Protein AF-A0AA88DS31-F1 (afdb_monomer)

Nearest PDB structures (foldseek):
  6xom-assembly1_A  TM=9.734E-01  e=5.836E-15  Tequatrovirus T4
  5ufi-assembly3_C  TM=9.712E-01  e=6.133E-15  Homo sapiens
  6xop-assembly1_A  TM=9.718E-01  e=7.481E-15  Tequatrovirus T4
  6xon-assembly1_A  TM=9.744E-01  e=1.229E-14  Tequatrovirus T4
  6b5q-assembly1_A  TM=9.563E-01  e=9.589E-15  Homo sapiens

Radius of gyration: 23.3 Å; Cα contacts (8 Å, |Δi|>4): 211; chains: 1; bounding box: 65×54×69 Å

Structure (mmCIF, N/CA/C/O backbone):
data_AF-A0AA88DS31-F1
#
_entry.id   AF-A0AA88DS31-F1
#
loop_
_atom_site.group_PDB
_atom_site.id
_atom_site.type_symbol
_atom_site.label_atom_id
_atom_site.label_alt_id
_atom_site.label_comp_id
_atom_site.label_asym_id
_atom_site.label_entity_id
_atom_site.label_seq_id
_atom_site.pdbx_PDB_ins_code
_atom_site.Cartn_x
_atom_site.Cartn_y
_atom_site.Cartn_z
_atom_site.occupancy
_atom_site.B_iso_or_equiv
_atom_site.auth_seq_id
_atom_site.auth_comp_id
_atom_site.auth_asym_id
_atom_site.auth_atom_id
_atom_site.pdbx_PDB_model_num
ATOM 1 N N . MET A 1 1 ? 6.665 1.828 -44.992 1.00 36.94 1 MET A N 1
ATOM 2 C CA . MET A 1 1 ? 6.333 0.560 -44.312 1.00 36.94 1 MET A CA 1
ATOM 3 C C . MET A 1 1 ? 6.108 0.884 -42.847 1.00 36.94 1 MET A C 1
ATOM 5 O O . MET A 1 1 ? 7.059 1.145 -42.130 1.00 36.94 1 MET A O 1
ATOM 9 N N . THR A 1 2 ? 4.845 1.032 -42.463 1.00 35.72 2 THR A N 1
ATOM 10 C CA . THR A 1 2 ? 4.395 1.477 -41.139 1.00 35.72 2 THR A CA 1
ATOM 11 C C . THR A 1 2 ? 4.136 0.254 -40.262 1.00 35.72 2 THR A C 1
ATOM 13 O O . THR A 1 2 ? 3.166 -0.465 -40.494 1.00 35.72 2 THR A O 1
ATOM 16 N N . GLY A 1 3 ? 5.014 -0.009 -39.294 1.00 33.31 3 GLY A N 1
ATOM 17 C CA . GLY A 1 3 ? 4.798 -1.024 -38.263 1.00 33.31 3 GLY A CA 1
ATOM 18 C C . GLY A 1 3 ? 3.998 -0.426 -37.112 1.00 33.31 3 GLY A C 1
ATOM 19 O O . GLY A 1 3 ? 4.517 0.404 -36.371 1.00 33.31 3 GLY A O 1
ATOM 20 N N . GLY A 1 4 ? 2.726 -0.808 -37.003 1.00 31.59 4 GLY A N 1
ATOM 21 C CA . GLY A 1 4 ? 1.856 -0.430 -35.896 1.00 31.59 4 GLY A CA 1
ATOM 22 C C . GLY A 1 4 ? 2.223 -1.200 -34.632 1.00 31.59 4 GLY A C 1
ATOM 23 O O . GLY A 1 4 ? 2.007 -2.406 -34.563 1.00 31.59 4 GLY A O 1
ATOM 24 N N . GLY A 1 5 ? 2.755 -0.499 -33.633 1.00 31.08 5 GLY A N 1
ATOM 25 C CA . GLY A 1 5 ? 2.727 -0.965 -32.251 1.00 31.08 5 GLY A CA 1
ATOM 26 C C . GLY A 1 5 ? 1.323 -0.739 -31.703 1.00 31.08 5 GLY A C 1
ATOM 27 O O . GLY A 1 5 ? 0.880 0.404 -31.590 1.00 31.08 5 GLY A O 1
ATOM 28 N N . SER A 1 6 ? 0.591 -1.815 -31.427 1.00 28.92 6 SER A N 1
ATOM 29 C CA . SER A 1 6 ? -0.682 -1.714 -30.717 1.00 28.92 6 SER A CA 1
ATOM 30 C C . SER A 1 6 ? -0.423 -1.189 -29.300 1.00 28.92 6 SER A C 1
ATOM 32 O O . SER A 1 6 ? 0.437 -1.741 -28.614 1.00 28.92 6 SER A O 1
ATOM 34 N N . PRO A 1 7 ? -1.136 -0.149 -28.837 1.00 33.34 7 PRO A N 1
ATOM 35 C CA . PRO A 1 7 ? -1.040 0.284 -27.453 1.00 33.34 7 PRO A CA 1
ATOM 36 C C . PRO A 1 7 ? -1.556 -0.837 -26.546 1.00 33.34 7 PRO A C 1
ATOM 38 O O . PRO A 1 7 ? -2.648 -1.367 -26.761 1.00 33.34 7 PRO A O 1
ATOM 41 N N . VAL A 1 8 ? -0.762 -1.202 -25.540 1.00 37.91 8 VAL A N 1
ATOM 42 C CA . VAL A 1 8 ? -1.209 -2.073 -24.449 1.00 37.91 8 VAL A CA 1
ATOM 43 C C . VAL A 1 8 ? -2.387 -1.359 -23.773 1.00 37.91 8 VAL A C 1
ATOM 45 O O . VAL A 1 8 ? -2.233 -0.201 -23.374 1.00 37.91 8 VAL A O 1
ATOM 48 N N . PRO A 1 9 ? -3.586 -1.965 -23.694 1.00 28.33 9 PRO A N 1
ATOM 49 C CA . PRO A 1 9 ? -4.723 -1.298 -23.081 1.00 28.33 9 PRO A CA 1
ATOM 50 C C . PRO A 1 9 ? -4.421 -1.061 -21.595 1.00 28.33 9 PRO A C 1
ATOM 52 O O . PRO A 1 9 ? -3.906 -1.969 -20.935 1.00 28.33 9 PRO A O 1
ATOM 55 N N . PRO A 1 10 ? -4.736 0.125 -21.042 1.00 35.62 10 PRO A N 1
ATOM 56 C CA . PRO A 1 10 ? -4.628 0.343 -19.611 1.00 35.62 10 PRO A CA 1
ATOM 57 C C . PRO A 1 10 ? -5.485 -0.708 -18.912 1.00 35.62 10 PRO A C 1
ATOM 59 O O . PRO A 1 10 ? -6.649 -0.915 -19.268 1.00 35.62 10 PRO A O 1
ATOM 62 N N . ILE A 1 11 ? -4.897 -1.386 -17.930 1.00 44.22 11 ILE A N 1
ATOM 63 C CA . ILE A 1 11 ? -5.631 -2.279 -17.047 1.00 44.22 11 ILE A CA 1
ATOM 64 C C . ILE A 1 11 ? -6.770 -1.450 -16.438 1.00 44.22 11 ILE A C 1
ATOM 66 O O . ILE A 1 11 ? -6.540 -0.507 -15.679 1.00 44.22 11 ILE A O 1
ATOM 70 N N . SER A 1 12 ? -8.009 -1.749 -16.827 1.00 36.34 12 SER A N 1
ATOM 71 C CA . SER A 1 12 ? -9.169 -0.986 -16.381 1.00 36.34 12 SER A CA 1
ATOM 72 C C . SER A 1 12 ? -9.326 -1.115 -14.868 1.00 36.34 12 SER A C 1
ATOM 74 O O . SER A 1 12 ? -8.992 -2.150 -14.290 1.00 36.34 12 SER A O 1
ATOM 76 N N . TYR A 1 13 ? -9.878 -0.083 -14.223 1.00 37.25 13 TYR A N 1
ATOM 77 C CA . TYR A 1 13 ? -10.178 -0.037 -12.782 1.00 37.25 13 TYR A CA 1
ATOM 78 C C . TYR A 1 13 ? -10.719 -1.364 -12.205 1.00 37.25 13 TYR A C 1
ATOM 80 O O . TYR A 1 13 ? -10.393 -1.724 -11.077 1.00 37.25 13 TYR A O 1
ATOM 88 N N . THR A 1 14 ? -11.476 -2.134 -12.989 1.00 31.64 14 THR A N 1
ATOM 89 C CA . THR A 1 14 ? -11.970 -3.481 -12.658 1.00 31.64 14 THR A CA 1
ATOM 90 C C . THR A 1 14 ? -10.902 -4.484 -12.207 1.00 31.64 14 THR A C 1
ATOM 92 O O . THR A 1 14 ? -11.190 -5.282 -11.321 1.00 31.64 14 THR A O 1
ATOM 95 N N . PHE A 1 15 ? -9.677 -4.456 -12.738 1.00 31.00 15 PHE A N 1
ATOM 96 C CA . PHE A 1 15 ? -8.622 -5.381 -12.299 1.00 31.00 15 PHE A CA 1
ATOM 97 C C . PHE A 1 15 ? -8.059 -4.993 -10.926 1.00 31.00 15 PHE A C 1
ATOM 99 O O . PHE A 1 15 ? -7.890 -5.860 -10.073 1.00 31.00 15 PHE A O 1
ATOM 106 N N . ARG A 1 16 ? -7.869 -3.687 -10.671 1.00 44.16 16 ARG A N 1
ATOM 107 C CA . ARG A 1 16 ? -7.475 -3.167 -9.347 1.00 44.16 16 ARG A CA 1
ATOM 108 C C . ARG A 1 16 ? -8.535 -3.503 -8.290 1.00 44.16 16 ARG A C 1
ATOM 110 O O . ARG A 1 16 ? -8.196 -3.967 -7.207 1.00 44.16 16 ARG A O 1
ATOM 117 N N . PHE A 1 17 ? -9.821 -3.385 -8.635 1.00 38.84 17 PHE A N 1
ATOM 118 C CA . PHE A 1 17 ? -10.930 -3.821 -7.774 1.00 38.84 17 PHE A CA 1
ATOM 119 C C . PHE A 1 17 ? -10.972 -5.340 -7.543 1.00 38.84 17 PHE A C 1
ATOM 121 O O . PHE A 1 17 ? -11.386 -5.775 -6.472 1.00 38.84 17 PHE A O 1
ATOM 128 N N . SER A 1 18 ? -10.557 -6.163 -8.511 1.00 44.69 18 SER A N 1
ATOM 129 C CA . SER A 1 18 ? -10.592 -7.626 -8.381 1.00 44.69 18 SER A CA 1
ATOM 130 C C . SER A 1 18 ? -9.526 -8.157 -7.421 1.00 44.69 18 SER A C 1
ATOM 132 O O . SER A 1 18 ? -9.802 -9.086 -6.664 1.00 44.69 18 SER A O 1
ATOM 134 N N . VAL A 1 19 ? -8.324 -7.570 -7.423 1.00 44.84 19 VAL A N 1
ATOM 135 C CA . VAL A 1 19 ? -7.224 -7.999 -6.543 1.00 44.84 19 VAL A CA 1
ATOM 136 C C . VAL A 1 19 ? -7.472 -7.554 -5.103 1.00 44.84 19 VAL A C 1
ATOM 138 O O . VAL A 1 19 ? -7.291 -8.346 -4.182 1.00 44.84 19 VAL A O 1
ATOM 141 N N . ILE A 1 20 ? -7.964 -6.330 -4.882 1.00 51.91 20 ILE A N 1
ATOM 142 C CA . ILE A 1 20 ? -8.292 -5.874 -3.525 1.00 51.91 20 ILE A CA 1
ATOM 143 C C . ILE A 1 20 ? -9.479 -6.687 -2.975 1.00 51.91 20 ILE A C 1
ATOM 145 O O . ILE A 1 20 ? -9.417 -7.145 -1.830 1.00 51.91 20 ILE A O 1
ATOM 149 N N . ASN A 1 21 ? -10.505 -6.988 -3.790 1.00 56.12 21 ASN A N 1
ATOM 150 C CA . ASN A 1 21 ? -11.586 -7.917 -3.417 1.00 56.12 21 ASN A CA 1
ATOM 151 C C . ASN A 1 21 ? -11.046 -9.296 -3.057 1.00 56.12 21 ASN A C 1
ATOM 153 O O . ASN A 1 21 ? -11.465 -9.868 -2.057 1.00 56.12 21 ASN A O 1
ATOM 157 N N . PHE A 1 22 ? -10.099 -9.820 -3.834 1.00 55.38 22 PHE A N 1
ATOM 158 C CA . PHE A 1 22 ? -9.462 -11.093 -3.528 1.00 55.38 22 PHE A CA 1
ATOM 159 C C . PHE A 1 22 ? -8.723 -11.054 -2.187 1.00 55.38 22 PHE A C 1
ATOM 161 O O . PHE A 1 22 ? -8.896 -11.977 -1.402 1.00 55.38 22 PHE A O 1
ATOM 168 N N . ILE A 1 23 ? -7.982 -9.987 -1.869 1.00 58.69 23 ILE A N 1
ATOM 169 C CA . ILE A 1 23 ? -7.289 -9.850 -0.577 1.00 58.69 23 ILE A CA 1
ATOM 170 C C . ILE A 1 23 ? -8.298 -9.862 0.571 1.00 58.69 23 ILE A C 1
ATOM 172 O O . ILE A 1 23 ? -8.218 -10.725 1.442 1.00 58.69 23 ILE A O 1
ATOM 176 N N . PHE A 1 24 ? -9.285 -8.964 0.561 1.00 60.06 24 PHE A N 1
ATOM 177 C CA . PHE A 1 24 ? -10.247 -8.882 1.663 1.00 60.06 24 PHE A CA 1
ATOM 178 C C . PHE A 1 24 ? -11.085 -10.162 1.790 1.00 60.06 24 PHE A C 1
ATOM 180 O O . PHE A 1 24 ? -11.283 -10.649 2.899 1.00 60.06 24 PHE A O 1
ATOM 187 N N . ASN A 1 25 ? -11.496 -10.772 0.672 1.00 62.03 25 ASN A N 1
ATOM 188 C CA . ASN A 1 25 ? -12.229 -12.041 0.685 1.00 62.03 25 ASN A CA 1
ATOM 189 C C . ASN A 1 25 ? -11.355 -13.226 1.119 1.00 62.03 25 ASN A C 1
ATOM 191 O O . ASN A 1 25 ? -11.851 -14.118 1.799 1.00 62.03 25 ASN A O 1
ATOM 195 N N . THR A 1 26 ? -10.061 -13.233 0.789 1.00 58.50 26 THR A N 1
ATOM 196 C CA . THR A 1 26 ? -9.112 -14.260 1.253 1.00 58.50 26 THR A CA 1
ATOM 197 C C . THR A 1 26 ? -8.876 -14.133 2.755 1.00 58.50 26 THR A C 1
ATOM 199 O O . THR A 1 26 ? -8.900 -15.140 3.460 1.00 58.50 26 THR A O 1
ATOM 202 N N . PHE A 1 27 ? -8.738 -12.911 3.277 1.00 57.31 27 PHE A N 1
ATOM 203 C CA . PHE A 1 27 ? -8.629 -12.676 4.718 1.00 57.31 27 PHE A CA 1
ATOM 204 C C . PHE A 1 27 ? -9.931 -12.987 5.470 1.00 57.31 27 PHE A C 1
ATOM 206 O O . PHE A 1 27 ? -9.878 -13.596 6.538 1.00 57.31 27 PHE A O 1
ATOM 213 N N . LEU A 1 28 ? -11.098 -12.658 4.904 1.00 56.06 28 LEU A N 1
ATOM 214 C CA . LEU A 1 28 ? -12.400 -13.081 5.435 1.00 56.06 28 LEU A CA 1
ATOM 215 C C . LEU A 1 28 ? -12.525 -14.611 5.471 1.00 56.06 28 LEU A C 1
ATOM 217 O O . LEU A 1 28 ? -12.932 -15.175 6.486 1.00 56.06 28 LEU A O 1
ATOM 221 N N . ALA A 1 29 ? -12.134 -15.293 4.391 1.00 52.47 29 ALA A N 1
ATOM 222 C CA . ALA A 1 29 ? -12.178 -16.750 4.304 1.00 52.47 29 ALA A CA 1
ATOM 223 C C . ALA A 1 29 ? -11.210 -17.421 5.295 1.00 52.47 29 ALA A C 1
ATOM 225 O O . ALA A 1 29 ? -11.572 -18.412 5.931 1.00 52.47 29 ALA A O 1
ATOM 226 N N . ALA A 1 30 ? -10.011 -16.859 5.483 1.00 46.19 30 ALA A N 1
ATOM 227 C CA . ALA A 1 30 ? -9.022 -17.344 6.447 1.00 46.19 30 ALA A CA 1
ATOM 228 C C . ALA A 1 30 ? -9.416 -17.058 7.912 1.00 46.19 30 ALA A C 1
ATOM 230 O O . ALA A 1 30 ? -9.114 -17.854 8.800 1.00 46.19 30 ALA A O 1
ATOM 231 N N . GLY A 1 31 ? -10.134 -15.959 8.172 1.00 43.22 31 GLY A N 1
ATOM 232 C CA . GLY A 1 31 ? -10.659 -15.595 9.494 1.00 43.22 31 GLY A CA 1
ATOM 233 C C . GLY A 1 31 ? -11.898 -16.388 9.935 1.00 43.22 31 GLY A C 1
ATOM 234 O O . GLY A 1 31 ? -12.308 -16.281 11.090 1.00 43.22 31 GLY A O 1
ATOM 235 N N . GLY A 1 32 ? -12.487 -17.194 9.043 1.00 37.34 32 GLY A N 1
ATOM 236 C CA . GLY A 1 32 ? -13.735 -17.931 9.275 1.00 37.34 32 GLY A CA 1
ATOM 237 C C . GLY A 1 32 ? -13.596 -19.346 9.850 1.00 37.34 32 GLY A C 1
ATOM 238 O O . GLY A 1 32 ? -14.603 -19.955 10.214 1.00 37.34 32 GLY A O 1
ATOM 239 N N . THR A 1 33 ? -12.394 -19.915 9.984 1.00 36.28 33 THR A N 1
ATOM 240 C CA . THR A 1 33 ? -12.246 -21.309 10.452 1.00 36.28 33 THR A CA 1
ATOM 241 C C . THR A 1 33 ? -12.040 -21.420 11.962 1.00 36.28 33 THR A C 1
ATOM 243 O O . THR A 1 33 ? -11.055 -21.978 12.443 1.00 36.28 33 THR A O 1
ATOM 246 N N . GLY A 1 34 ? -13.025 -20.955 12.731 1.00 30.58 34 GLY A N 1
ATOM 247 C CA . GLY A 1 34 ? -13.249 -21.386 14.113 1.00 30.58 34 GLY A CA 1
ATOM 248 C C . GLY A 1 34 ? -13.954 -22.746 14.145 1.00 30.58 34 GLY A C 1
ATOM 249 O O . GLY A 1 34 ? -15.125 -22.839 14.504 1.00 30.58 34 GLY A O 1
ATOM 250 N N . PHE A 1 35 ? -13.266 -23.810 13.721 1.00 26.23 35 PHE A N 1
ATOM 251 C CA . PHE A 1 35 ? -13.814 -25.169 13.683 1.00 26.23 35 PHE A CA 1
ATOM 252 C C . PHE A 1 35 ? -13.956 -25.742 15.107 1.00 26.23 35 PHE A C 1
ATOM 254 O O . PHE A 1 35 ? -13.053 -26.396 15.635 1.00 26.23 35 PHE A O 1
ATOM 261 N N . LEU A 1 36 ? -15.124 -25.547 15.730 1.00 27.39 36 LEU A N 1
ATOM 262 C CA . LEU A 1 36 ? -15.614 -26.434 16.787 1.00 27.39 36 LEU A CA 1
ATOM 263 C C . LEU A 1 36 ? -15.837 -27.826 16.179 1.00 27.39 36 LEU A C 1
ATOM 265 O O . LEU A 1 36 ? -16.875 -28.135 15.598 1.00 27.39 36 LEU A O 1
ATOM 269 N N . ARG A 1 37 ? -14.830 -28.687 16.330 1.00 24.16 37 ARG A N 1
ATOM 270 C CA . ARG A 1 37 ? -14.880 -30.107 15.983 1.00 24.16 37 ARG A CA 1
ATOM 271 C C . ARG A 1 37 ? -15.902 -30.825 16.876 1.00 24.16 37 ARG A C 1
ATOM 273 O O . ARG A 1 37 ? -15.564 -31.259 17.975 1.00 24.16 37 ARG A O 1
ATOM 280 N N . ARG A 1 38 ? -17.129 -31.035 16.390 1.00 25.31 38 ARG A N 1
ATOM 281 C CA . ARG A 1 38 ? -17.962 -32.180 16.804 1.00 25.31 38 ARG A CA 1
ATOM 282 C C . ARG A 1 38 ? -17.988 -33.221 15.687 1.00 25.31 38 ARG A C 1
ATOM 284 O O . ARG A 1 38 ? -18.122 -32.901 14.513 1.00 25.31 38 ARG A O 1
ATOM 291 N N . LYS A 1 39 ? -17.753 -34.472 16.084 1.00 23.83 39 LYS A N 1
ATOM 292 C CA . LYS A 1 39 ? -17.610 -35.657 15.232 1.00 23.83 39 LYS A CA 1
ATOM 293 C C . LYS A 1 39 ? -18.954 -36.129 14.648 1.00 23.83 39 LYS A C 1
ATOM 295 O O . LYS A 1 39 ? -19.911 -36.272 15.399 1.00 23.83 39 LYS A O 1
ATOM 300 N N . SER A 1 40 ? -18.865 -36.570 13.383 1.00 24.48 40 SER A N 1
ATOM 301 C CA . SER A 1 40 ? -19.506 -37.744 12.731 1.00 24.48 40 SER A CA 1
ATOM 302 C C . SER A 1 40 ? -20.992 -37.695 12.324 1.00 24.48 40 SER A C 1
ATOM 304 O O . SER A 1 40 ? -21.764 -37.041 13.015 1.00 24.48 40 SER A O 1
ATOM 306 N N . PRO A 1 41 ? -21.442 -38.541 11.361 1.00 34.25 41 PRO A N 1
ATOM 307 C CA . PRO A 1 41 ? -20.769 -39.049 10.149 1.00 34.25 41 PRO A CA 1
ATOM 308 C C . PRO A 1 41 ? -21.644 -38.999 8.863 1.00 34.25 41 PRO A C 1
ATOM 310 O O . PRO A 1 41 ? -22.851 -38.806 8.915 1.00 34.25 41 PRO A O 1
ATOM 313 N N . SER A 1 42 ? -20.989 -39.284 7.728 1.00 23.98 42 SER A N 1
ATOM 314 C CA . SER A 1 42 ? -21.522 -39.830 6.459 1.00 23.98 42 SER A CA 1
ATOM 315 C C . SER A 1 42 ? -22.539 -39.017 5.642 1.00 23.98 42 SER A C 1
ATOM 317 O O . SER A 1 42 ? -23.719 -39.008 5.962 1.00 23.98 42 SER A O 1
ATOM 319 N N . ALA A 1 43 ? -22.105 -38.506 4.483 1.00 25.88 43 ALA A N 1
ATOM 320 C CA . ALA A 1 43 ? -22.606 -38.941 3.170 1.00 25.88 43 ALA A CA 1
ATOM 321 C C . ALA A 1 43 ? -21.83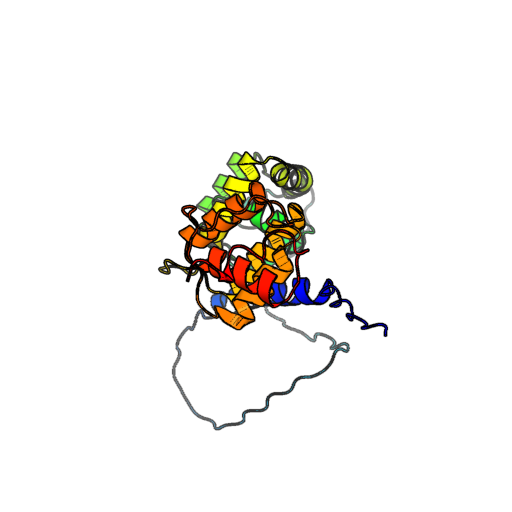9 -38.251 2.020 1.00 25.88 43 ALA A C 1
ATOM 323 O O . ALA A 1 43 ? -21.573 -37.057 2.028 1.00 25.88 43 ALA A O 1
ATOM 324 N N . THR A 1 44 ? -21.451 -39.100 1.079 1.00 24.23 44 THR A N 1
ATOM 325 C CA . THR A 1 44 ? -20.964 -38.945 -0.301 1.00 24.23 44 THR A CA 1
ATOM 326 C C . THR A 1 44 ? -21.181 -37.630 -1.072 1.00 24.23 44 THR A C 1
ATOM 328 O O . THR A 1 44 ? -22.310 -37.195 -1.246 1.00 24.23 44 THR A O 1
ATOM 331 N N . LYS A 1 45 ? -20.060 -37.146 -1.641 1.00 31.16 45 LYS A N 1
ATOM 332 C CA . LYS A 1 45 ? -19.807 -36.672 -3.024 1.00 31.16 45 LYS A CA 1
ATOM 333 C C . LYS A 1 45 ? -20.898 -35.862 -3.745 1.00 31.16 45 LYS A C 1
ATOM 335 O O . LYS A 1 45 ? -21.889 -36.442 -4.153 1.00 31.16 45 LYS A O 1
ATOM 340 N N . GLU A 1 46 ? -20.563 -34.619 -4.096 1.00 24.70 46 GLU A N 1
ATOM 341 C CA . GLU A 1 46 ? -20.579 -34.125 -5.486 1.00 24.70 46 GLU A CA 1
ATOM 342 C C . GLU A 1 46 ? -19.865 -32.764 -5.573 1.00 24.70 46 GLU A C 1
ATOM 344 O O . GLU A 1 46 ? -20.261 -31.783 -4.947 1.00 24.70 46 GLU A O 1
ATOM 349 N N . GLU A 1 47 ? -18.763 -32.727 -6.324 1.00 31.25 47 GLU A N 1
ATOM 350 C CA . GLU A 1 47 ? -18.184 -31.491 -6.842 1.00 31.25 47 GLU A CA 1
ATOM 351 C C . GLU A 1 47 ? -19.130 -30.947 -7.914 1.00 31.25 47 GLU A C 1
ATOM 353 O O . GLU A 1 47 ? -19.436 -31.626 -8.892 1.00 31.25 47 GLU A O 1
ATOM 358 N N . THR A 1 48 ? -19.588 -29.709 -7.762 1.00 23.27 48 THR A N 1
ATOM 359 C CA . THR A 1 48 ? -20.139 -28.937 -8.876 1.00 23.27 48 THR A CA 1
ATOM 360 C C . THR A 1 48 ? -19.694 -27.496 -8.709 1.00 23.27 48 THR A C 1
ATOM 362 O O . THR A 1 48 ? -20.216 -26.729 -7.903 1.00 23.27 48 THR A O 1
ATOM 365 N N . VAL A 1 49 ? -18.667 -27.157 -9.482 1.00 28.69 49 VAL A N 1
ATOM 366 C CA . VAL A 1 49 ? -18.230 -25.790 -9.734 1.00 28.69 49 VAL A CA 1
ATOM 367 C C . VAL A 1 49 ? -19.314 -25.140 -10.592 1.00 28.69 49 VAL A C 1
ATOM 369 O O . VAL A 1 49 ? -19.460 -25.476 -11.763 1.00 28.69 49 VAL A O 1
ATOM 372 N N . MET A 1 50 ? -20.097 -24.234 -10.010 1.00 23.11 50 MET A N 1
ATOM 373 C CA . MET A 1 50 ? -21.036 -23.387 -10.747 1.00 23.11 50 MET A CA 1
ATOM 374 C C . MET A 1 50 ? -20.651 -21.929 -10.531 1.00 23.11 50 MET A C 1
ATOM 376 O O . MET A 1 50 ? -21.031 -21.296 -9.549 1.00 23.11 50 MET A O 1
ATOM 380 N N . PHE A 1 51 ? -19.893 -21.400 -11.493 1.00 27.25 51 PHE A N 1
ATOM 381 C CA . PHE A 1 51 ? -19.948 -19.981 -11.823 1.00 27.25 51 PHE A CA 1
ATOM 382 C C . PHE A 1 51 ? -21.400 -19.665 -12.190 1.00 27.25 51 PHE A C 1
ATOM 384 O O . PHE A 1 51 ? -21.903 -20.179 -13.188 1.00 27.25 51 PHE A O 1
ATOM 391 N N . CYS A 1 52 ? -22.081 -18.845 -11.388 1.00 23.91 52 CYS A N 1
ATOM 392 C CA . CYS A 1 52 ? -23.398 -18.336 -11.745 1.00 23.91 52 CYS A CA 1
ATOM 393 C C . CYS A 1 52 ? -23.415 -16.810 -11.677 1.00 23.91 52 CYS A C 1
ATOM 395 O O . CYS A 1 52 ? -23.006 -16.190 -10.697 1.00 23.91 52 CYS A O 1
ATOM 397 N N . SER A 1 53 ? -23.845 -16.261 -12.803 1.00 25.03 53 SER A N 1
ATOM 398 C CA . SER A 1 53 ? -23.892 -14.872 -13.214 1.00 25.03 53 SER A CA 1
ATOM 399 C C . SER A 1 53 ? -24.633 -13.932 -12.264 1.00 25.03 53 SER A C 1
ATOM 401 O O . SER A 1 53 ? -25.578 -14.298 -11.572 1.00 25.03 53 SER A O 1
ATOM 403 N N . LEU A 1 54 ? -24.234 -12.663 -12.352 1.00 34.62 54 LEU A N 1
ATOM 404 C CA . LEU A 1 54 ? -24.973 -11.473 -11.940 1.00 34.62 54 LEU A CA 1
ATOM 405 C C . LEU A 1 54 ? -26.470 -11.572 -12.284 1.00 34.62 54 LEU A C 1
ATOM 407 O O . LEU A 1 54 ? -26.839 -11.470 -13.451 1.00 34.62 54 LEU A O 1
ATOM 411 N N . SER A 1 55 ? -27.330 -11.723 -11.278 1.00 28.03 55 SER A N 1
ATOM 412 C CA . SER A 1 55 ? -28.632 -11.041 -11.158 1.00 28.03 55 SER A CA 1
ATOM 413 C C . SER A 1 55 ? -29.356 -11.472 -9.875 1.00 28.03 55 SER A C 1
ATOM 415 O O . SER A 1 55 ? -29.631 -12.643 -9.662 1.00 28.03 55 SER A O 1
ATOM 417 N N . VAL A 1 56 ? -29.639 -10.480 -9.023 1.00 35.84 56 VAL A N 1
ATOM 418 C CA . VAL A 1 56 ? -30.751 -10.393 -8.055 1.00 35.84 56 VAL A CA 1
ATOM 419 C C . VAL A 1 56 ? -31.191 -11.714 -7.399 1.00 35.84 56 VAL A C 1
ATOM 421 O O . VAL A 1 56 ? -32.075 -12.401 -7.905 1.00 35.84 56 VAL A O 1
ATOM 424 N N . ILE A 1 57 ? -30.672 -12.006 -6.201 1.00 28.02 57 ILE A N 1
ATOM 425 C CA . ILE A 1 57 ? -31.268 -13.007 -5.301 1.00 28.02 57 ILE A CA 1
ATOM 426 C C . ILE A 1 57 ? -31.926 -12.272 -4.118 1.00 28.02 57 ILE A C 1
ATOM 428 O O . ILE A 1 57 ? -31.247 -11.505 -3.431 1.00 28.02 57 ILE A O 1
ATOM 432 N N . PRO A 1 58 ? -33.233 -12.472 -3.863 1.00 29.6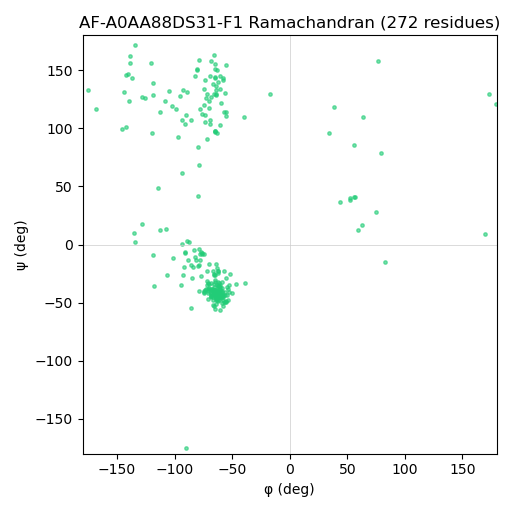7 58 PRO A N 1
ATOM 433 C CA . PRO A 1 58 ? -33.905 -11.948 -2.679 1.00 29.67 58 PRO A CA 1
ATOM 434 C C . PRO A 1 58 ? -33.445 -12.739 -1.452 1.00 29.67 58 PRO A C 1
ATOM 436 O O . PRO A 1 58 ? -33.479 -13.963 -1.469 1.00 29.67 58 PRO A O 1
ATOM 439 N N . VAL A 1 59 ? -33.022 -12.053 -0.389 1.00 30.25 59 VAL A N 1
ATOM 440 C CA . VAL A 1 59 ? -32.596 -12.674 0.877 1.00 30.25 59 VAL A CA 1
ATOM 441 C C . VAL A 1 59 ? -33.832 -13.101 1.680 1.00 30.25 59 VAL A C 1
ATOM 443 O O . VAL A 1 59 ? -34.573 -12.218 2.120 1.00 30.25 59 VAL A O 1
ATOM 446 N N . PRO A 1 60 ? -34.065 -14.400 1.964 1.00 34.12 60 PRO A N 1
ATOM 447 C CA . PRO A 1 60 ? -34.998 -14.805 2.995 1.00 34.12 60 PRO A CA 1
ATOM 448 C C . PRO A 1 60 ? -34.225 -15.215 4.256 1.00 34.12 60 PRO A C 1
ATOM 450 O O . PRO A 1 60 ? -33.460 -16.171 4.266 1.00 34.12 60 PRO A O 1
ATOM 453 N N . ILE A 1 61 ? -34.503 -14.482 5.333 1.00 30.36 61 ILE A N 1
ATOM 454 C CA . ILE A 1 61 ? -34.714 -15.016 6.684 1.00 30.36 61 ILE A CA 1
ATOM 455 C C . ILE A 1 61 ? -33.558 -15.868 7.248 1.00 30.36 61 ILE A C 1
ATOM 457 O O . ILE A 1 61 ? -33.613 -17.092 7.282 1.00 30.36 61 ILE A O 1
ATOM 461 N N . PHE A 1 62 ? -32.580 -15.190 7.853 1.00 26.38 62 PHE A N 1
ATOM 462 C CA . PHE A 1 62 ? -31.920 -15.699 9.059 1.00 26.38 62 PHE A CA 1
ATOM 463 C C . PHE A 1 62 ? -32.581 -15.034 10.273 1.00 26.38 62 PHE A C 1
ATOM 465 O O . PHE A 1 62 ? -32.233 -13.928 10.684 1.00 26.38 62 PHE A O 1
ATOM 472 N N . GLN A 1 63 ? -33.591 -15.702 10.829 1.00 27.11 63 GLN A N 1
ATOM 473 C CA . GLN A 1 63 ? -34.033 -15.456 12.198 1.00 27.11 63 GLN A CA 1
ATOM 474 C C . GLN A 1 63 ? -32.999 -16.075 13.134 1.00 27.11 63 GLN A C 1
ATOM 476 O O . GLN A 1 63 ? -32.775 -17.283 13.088 1.00 27.11 63 GLN A O 1
ATOM 481 N N . GLY A 1 64 ? -32.376 -15.257 13.984 1.00 28.17 64 GLY A N 1
ATOM 482 C CA . GLY A 1 64 ? -31.512 -15.811 15.021 1.00 28.17 64 GLY A CA 1
ATOM 483 C C . GLY A 1 64 ? -30.625 -14.885 15.841 1.00 28.17 64 GLY A C 1
ATOM 484 O O . GLY A 1 64 ? -29.836 -15.421 16.597 1.00 28.17 64 GLY A O 1
ATOM 485 N N . PHE A 1 65 ? -30.733 -13.556 15.764 1.00 23.27 65 PHE A N 1
ATOM 486 C CA . PHE A 1 65 ? -30.279 -12.670 16.846 1.00 23.27 65 PHE A CA 1
ATOM 487 C C . PHE A 1 65 ? -31.216 -11.461 16.913 1.00 23.27 65 PHE A C 1
ATOM 489 O O . PHE A 1 65 ? -31.113 -10.523 16.124 1.00 23.27 65 PHE A O 1
ATOM 496 N N . GLU A 1 66 ? -32.171 -11.488 17.844 1.00 23.00 66 GLU A N 1
ATOM 497 C CA . GLU A 1 66 ? -32.942 -10.298 18.205 1.00 23.00 66 GLU A CA 1
ATOM 498 C C . GLU A 1 66 ? -31.999 -9.270 18.842 1.00 23.00 66 GLU A C 1
ATOM 500 O O . GLU A 1 66 ? -31.711 -9.299 20.040 1.00 23.00 66 GLU A O 1
ATOM 505 N N . TYR A 1 67 ? -31.523 -8.323 18.038 1.00 31.25 67 TYR A N 1
ATOM 506 C CA . TYR A 1 67 ? -30.979 -7.078 18.557 1.00 31.25 67 TYR A CA 1
ATOM 507 C C . TYR A 1 67 ? -32.142 -6.266 19.139 1.00 31.25 67 TYR A C 1
ATOM 509 O O . TYR A 1 67 ? -32.944 -5.681 18.406 1.00 31.25 67 TYR A O 1
ATOM 517 N N . LYS A 1 68 ? -32.263 -6.236 20.473 1.00 23.59 68 LYS A N 1
ATOM 518 C CA . LYS A 1 68 ? -33.212 -5.350 21.157 1.00 23.59 68 LYS A CA 1
ATOM 519 C C . LYS A 1 68 ? -32.871 -3.899 20.822 1.00 23.59 68 LYS A C 1
ATOM 521 O O . LYS A 1 68 ? -31.958 -3.307 21.393 1.00 23.59 68 LYS A O 1
ATOM 526 N N . ARG A 1 69 ? -33.652 -3.303 19.921 1.00 25.61 69 ARG A N 1
ATOM 527 C CA . ARG A 1 69 ? -33.652 -1.864 19.659 1.00 25.61 69 ARG A CA 1
ATOM 528 C C . ARG A 1 69 ? -34.144 -1.146 20.919 1.00 25.61 69 ARG A C 1
ATOM 530 O O . ARG A 1 69 ? -35.343 -1.062 21.165 1.00 25.61 69 ARG A O 1
ATOM 537 N N . SER A 1 70 ? -33.217 -0.649 21.736 1.00 25.23 70 SER A N 1
ATOM 538 C CA . SER A 1 70 ? -33.557 0.213 22.870 1.00 25.23 70 SER A CA 1
ATOM 539 C C . SER A 1 70 ? -33.956 1.591 22.347 1.00 25.23 70 SER A C 1
ATOM 541 O O . SER A 1 70 ? -33.124 2.380 21.903 1.00 25.23 70 SER A O 1
ATOM 543 N N . THR A 1 71 ? -35.254 1.885 22.370 1.00 30.86 71 THR A N 1
ATOM 544 C CA . THR A 1 71 ? -35.792 3.225 22.136 1.00 30.86 71 THR A CA 1
ATOM 545 C C . THR A 1 71 ? -35.660 4.058 23.411 1.00 30.86 71 THR A C 1
ATOM 547 O O . THR A 1 71 ? -36.617 4.161 24.178 1.00 30.86 71 THR A O 1
ATOM 550 N N . LYS A 1 72 ? -34.495 4.671 23.650 1.00 31.00 72 LYS A N 1
ATOM 551 C CA . LYS A 1 72 ? -34.370 5.822 24.564 1.00 31.00 72 LYS A CA 1
ATOM 552 C C . LYS A 1 72 ? -33.406 6.861 23.984 1.00 31.00 72 LYS A C 1
ATOM 554 O O . LYS A 1 72 ? -32.273 6.548 23.640 1.00 31.00 72 LYS A O 1
ATOM 559 N N . LYS A 1 73 ? -33.914 8.089 23.831 1.00 37.34 73 LYS A N 1
ATOM 560 C CA . LYS A 1 73 ? -33.202 9.284 23.352 1.00 37.34 73 LYS A CA 1
ATOM 561 C C . LYS A 1 73 ? -32.143 9.753 24.363 1.00 37.34 73 LYS A C 1
ATOM 563 O O . LYS A 1 73 ? -32.302 9.548 25.565 1.00 37.34 73 LYS A O 1
ATOM 568 N N . THR A 1 74 ? -31.172 10.509 23.834 1.00 35.75 74 THR A N 1
ATOM 569 C CA . THR A 1 74 ? -30.203 11.414 24.501 1.00 35.75 74 THR A CA 1
ATOM 570 C C . THR A 1 74 ? -28.977 10.793 25.180 1.00 35.75 74 THR A C 1
ATOM 572 O O . THR A 1 74 ? -28.893 10.675 26.397 1.00 35.75 74 THR A O 1
ATOM 575 N N . SER A 1 75 ? -27.993 10.436 24.354 1.00 36.41 75 SER A N 1
ATOM 576 C CA . SER A 1 75 ? -26.540 10.662 24.508 1.00 36.41 75 SER A CA 1
ATOM 577 C C . SER A 1 75 ? -25.864 9.891 23.372 1.00 36.41 75 SER A C 1
ATOM 579 O O . SER A 1 75 ? -26.216 8.740 23.129 1.00 36.41 75 SER A O 1
ATOM 581 N N . THR A 1 76 ? -24.970 10.515 22.605 1.00 38.56 76 THR A N 1
ATOM 582 C CA . THR A 1 76 ? -24.176 9.819 21.580 1.00 38.56 76 THR A CA 1
ATOM 583 C C . THR A 1 76 ? -23.439 8.652 22.244 1.00 38.56 76 THR A C 1
ATOM 585 O O . THR A 1 76 ? -22.602 8.901 23.116 1.00 38.56 76 THR A O 1
ATOM 588 N N . PRO A 1 77 ? -23.750 7.384 21.914 1.00 50.38 77 PRO A N 1
ATOM 589 C CA . PRO A 1 77 ? -23.079 6.259 22.546 1.00 50.38 77 PRO A CA 1
ATOM 590 C C . PRO A 1 77 ? -21.603 6.274 22.138 1.00 50.38 77 PRO A C 1
ATOM 592 O O . PRO A 1 77 ? -21.280 6.390 20.955 1.00 50.38 77 PRO A O 1
ATOM 595 N N . SER A 1 78 ? -20.707 6.182 23.122 1.00 58.84 78 SER A N 1
ATOM 596 C CA . SER A 1 78 ? -19.266 6.088 22.872 1.00 58.84 78 SER A CA 1
ATOM 597 C C . SER A 1 78 ? -18.963 4.871 21.991 1.00 58.84 78 SER A C 1
ATOM 599 O O . SER A 1 78 ? -19.579 3.817 22.168 1.00 58.84 78 SER A O 1
ATOM 601 N N . ILE A 1 79 ? -18.011 4.990 21.054 1.00 64.94 79 ILE A N 1
ATOM 602 C CA . ILE A 1 79 ? -17.593 3.881 20.168 1.00 64.94 79 ILE A CA 1
ATOM 603 C C . ILE A 1 79 ? -17.293 2.612 20.975 1.00 64.94 79 ILE A C 1
ATOM 605 O O . ILE A 1 79 ? -17.707 1.515 20.605 1.00 64.94 79 ILE A O 1
ATOM 609 N N . THR A 1 80 ? -16.627 2.764 22.118 1.00 59.47 80 THR A N 1
ATOM 610 C CA . THR A 1 80 ? -16.240 1.649 22.990 1.00 59.47 80 THR A CA 1
ATOM 611 C C . THR A 1 80 ? -17.443 0.942 23.615 1.00 59.47 80 THR A C 1
ATOM 613 O O . THR A 1 80 ? -17.365 -0.250 23.884 1.00 59.47 80 THR A O 1
ATOM 616 N N . ALA A 1 81 ? -18.579 1.630 23.775 1.00 55.62 81 ALA A N 1
ATOM 617 C CA . ALA A 1 81 ? -19.838 1.045 24.234 1.00 55.62 81 ALA A CA 1
ATOM 618 C C . ALA A 1 81 ? -20.591 0.287 23.125 1.00 55.62 81 ALA A C 1
ATOM 620 O O . ALA A 1 81 ? -21.457 -0.529 23.438 1.00 55.62 81 ALA A O 1
ATOM 621 N N . LYS A 1 82 ? -20.260 0.519 21.843 1.00 64.44 82 LYS A N 1
ATOM 622 C CA . LYS A 1 82 ? -20.770 -0.266 20.702 1.00 64.44 82 LYS A CA 1
ATOM 623 C C . LYS A 1 82 ? -19.940 -1.533 20.441 1.00 64.44 82 LYS A C 1
ATOM 625 O O . LYS A 1 82 ? -20.514 -2.542 20.042 1.00 64.44 82 LYS A O 1
ATOM 630 N N . TYR A 1 83 ? -18.645 -1.516 20.778 1.00 66.06 83 TYR A N 1
ATOM 631 C CA . TYR A 1 83 ? -17.734 -2.677 20.739 1.00 66.06 83 TYR A CA 1
ATOM 632 C C . TYR A 1 83 ? -17.203 -3.138 22.134 1.00 66.06 83 TYR A C 1
ATOM 634 O O . TYR A 1 83 ? -15.997 -3.318 22.296 1.00 66.06 83 TYR A O 1
ATOM 642 N N . PRO A 1 84 ? -18.047 -3.317 23.178 1.00 48.84 84 PRO A N 1
ATOM 643 C CA . PRO A 1 84 ? -17.589 -3.372 24.577 1.00 48.84 84 PRO A CA 1
ATOM 644 C C . PRO A 1 84 ? -17.119 -4.741 25.108 1.00 48.84 84 PRO A C 1
ATOM 646 O O . PRO A 1 84 ? -16.442 -4.772 26.138 1.00 48.84 84 PRO A O 1
ATOM 649 N N . TYR A 1 85 ? -17.461 -5.866 24.461 1.00 50.00 85 TYR A N 1
ATOM 650 C CA . TYR A 1 85 ? -17.358 -7.210 25.076 1.00 50.00 85 TYR A CA 1
ATOM 651 C C . TYR A 1 85 ? -16.603 -8.273 24.268 1.00 50.00 85 TYR A C 1
ATOM 653 O O . TYR A 1 85 ? -16.717 -9.460 24.560 1.00 50.00 85 TYR A O 1
ATOM 661 N N . VAL A 1 86 ? -15.801 -7.871 23.287 1.00 57.81 86 VAL A N 1
ATOM 662 C CA . VAL A 1 86 ? -14.900 -8.789 22.583 1.00 57.81 86 VAL A CA 1
ATOM 663 C C . VAL A 1 86 ? -13.460 -8.337 22.782 1.00 57.81 86 VAL A C 1
ATOM 665 O O . VAL A 1 86 ? -13.133 -7.172 22.566 1.00 57.81 86 VAL A O 1
ATOM 668 N N . ASP A 1 87 ? -12.595 -9.259 23.211 1.00 78.69 87 ASP A N 1
ATOM 669 C CA . ASP A 1 87 ? -11.152 -9.003 23.332 1.00 78.69 87 ASP A CA 1
ATOM 670 C C . ASP A 1 87 ? -10.508 -8.718 21.965 1.00 78.69 87 ASP A C 1
ATOM 672 O O . ASP A 1 87 ? -9.415 -8.152 21.890 1.00 78.69 87 ASP A O 1
ATOM 676 N N . MET A 1 88 ? -11.211 -9.074 20.886 1.00 81.88 88 MET A N 1
ATOM 677 C CA . MET A 1 88 ? -10.785 -8.904 19.509 1.00 81.88 88 MET A CA 1
ATOM 678 C C . MET A 1 88 ? -11.971 -8.557 18.599 1.00 81.88 88 MET A C 1
ATOM 680 O O . MET A 1 88 ? -13.002 -9.226 18.610 1.00 81.88 88 MET A O 1
ATOM 684 N N . ILE A 1 89 ? -11.815 -7.520 17.785 1.00 83.12 89 ILE A N 1
ATOM 685 C CA . ILE A 1 89 ? -12.698 -7.174 16.675 1.00 83.12 89 ILE A CA 1
ATOM 686 C C . ILE A 1 89 ? -12.149 -7.888 15.442 1.00 83.12 89 ILE A C 1
ATOM 688 O O . ILE A 1 89 ? -11.067 -7.556 14.973 1.00 83.12 89 ILE A O 1
ATOM 692 N N . LEU A 1 90 ? -12.876 -8.882 14.939 1.00 84.00 90 LEU A N 1
ATOM 693 C CA . LEU A 1 90 ? -12.507 -9.636 13.738 1.00 84.00 90 LEU A CA 1
ATOM 694 C C . LEU A 1 90 ? -13.091 -8.989 12.473 1.00 84.00 90 LEU A C 1
ATOM 696 O O . LEU A 1 90 ? -13.736 -7.940 12.534 1.00 84.00 90 LEU A O 1
ATOM 700 N N . ALA A 1 91 ? -12.898 -9.641 11.330 1.00 78.94 91 ALA A N 1
ATOM 701 C CA . ALA A 1 91 ? -13.253 -9.129 10.012 1.00 78.94 91 ALA A CA 1
ATOM 702 C C . ALA A 1 91 ? -14.720 -8.663 9.881 1.00 78.94 91 ALA A C 1
ATOM 704 O O . ALA A 1 91 ? -14.972 -7.590 9.330 1.00 78.94 91 ALA A O 1
ATOM 705 N N . ASP A 1 92 ? -15.683 -9.391 10.459 1.00 79.19 92 ASP A N 1
ATOM 706 C CA . ASP A 1 92 ? -17.096 -8.975 10.476 1.00 79.19 92 ASP A CA 1
ATOM 707 C C . ASP A 1 92 ? -17.298 -7.672 11.263 1.00 79.19 92 ASP A C 1
ATOM 709 O O . ASP A 1 92 ? -18.014 -6.767 10.835 1.00 79.19 92 ASP A O 1
ATOM 713 N N . GLY A 1 93 ? -16.621 -7.543 12.406 1.00 81.94 93 GLY A N 1
ATOM 714 C CA . GLY A 1 93 ? -16.660 -6.338 13.230 1.00 81.94 93 GLY A CA 1
ATOM 715 C C . GLY A 1 93 ? -16.011 -5.138 12.540 1.00 81.94 93 GLY A C 1
ATOM 716 O O . GLY A 1 93 ? -16.539 -4.031 12.617 1.00 81.94 93 GLY A O 1
ATOM 717 N N . ILE A 1 94 ? -14.913 -5.358 11.812 1.00 84.19 94 ILE A N 1
ATOM 718 C CA . ILE A 1 94 ? -14.267 -4.326 10.990 1.00 84.19 94 ILE A CA 1
ATOM 719 C C . ILE A 1 94 ? -15.182 -3.910 9.840 1.00 84.19 94 ILE A C 1
ATOM 721 O O . ILE A 1 94 ? -15.329 -2.720 9.587 1.00 84.19 94 ILE A O 1
ATOM 725 N N . THR A 1 95 ? -15.868 -4.855 9.199 1.00 82.00 95 THR A N 1
ATOM 726 C CA . THR A 1 95 ? -16.845 -4.552 8.143 1.00 82.00 95 THR A CA 1
ATOM 727 C C . THR A 1 95 ? -17.987 -3.686 8.680 1.00 82.00 95 THR A C 1
ATOM 729 O O . THR A 1 95 ? -18.364 -2.694 8.056 1.00 82.00 95 THR A O 1
ATOM 732 N N . LEU A 1 96 ? -18.506 -3.996 9.873 1.00 84.50 96 LEU A N 1
ATOM 733 C CA . LEU A 1 96 ? -19.508 -3.163 10.547 1.00 84.50 96 LEU A CA 1
ATOM 734 C C . LEU A 1 96 ? -18.971 -1.768 10.892 1.00 84.50 96 LEU A C 1
ATOM 736 O O . LEU A 1 96 ? -19.685 -0.785 10.700 1.00 84.50 96 LEU A O 1
ATOM 740 N N . LEU A 1 97 ? -17.721 -1.669 11.348 1.00 85.81 97 LEU A N 1
ATOM 741 C CA . LEU A 1 97 ? -17.069 -0.388 11.606 1.00 85.81 97 LEU A CA 1
ATOM 742 C C . LEU A 1 97 ? -16.923 0.434 10.320 1.00 85.81 97 LEU A C 1
ATOM 744 O O . LEU A 1 97 ? -17.287 1.604 10.312 1.00 85.81 97 LEU A O 1
ATOM 748 N N . CYS A 1 98 ? -16.447 -0.157 9.227 1.00 87.00 98 CYS A N 1
ATOM 749 C CA . CYS A 1 98 ? -16.337 0.502 7.925 1.00 87.00 98 CYS A CA 1
ATOM 750 C C . CYS A 1 98 ? -17.706 0.993 7.425 1.00 87.00 98 CYS A C 1
ATOM 752 O O . CYS A 1 98 ? -17.832 2.151 7.024 1.00 87.00 98 CYS A O 1
ATOM 754 N N . ASN A 1 99 ? -18.754 0.173 7.568 1.00 88.81 99 ASN A N 1
ATOM 755 C CA . ASN A 1 99 ? -20.133 0.565 7.263 1.00 88.81 99 ASN A CA 1
ATOM 756 C C . ASN A 1 99 ? -20.597 1.752 8.118 1.00 88.81 99 ASN A C 1
ATOM 758 O O . ASN A 1 99 ? -21.173 2.708 7.598 1.00 88.81 99 ASN A O 1
ATOM 762 N N . ASP A 1 100 ? -20.319 1.723 9.425 1.00 89.25 100 ASP A N 1
ATOM 763 C CA . ASP A 1 100 ? -20.606 2.847 10.311 1.00 89.25 100 ASP A CA 1
ATOM 764 C C . ASP A 1 100 ? -19.846 4.100 9.873 1.00 89.25 100 ASP A C 1
ATOM 766 O O . ASP A 1 100 ? -20.406 5.190 9.911 1.00 89.25 100 ASP A O 1
ATOM 770 N N . LEU A 1 101 ? -18.590 3.976 9.455 1.00 89.69 101 LEU A N 1
ATOM 771 C CA . LEU A 1 101 ? -17.752 5.089 9.012 1.00 89.69 101 LEU A CA 1
ATOM 772 C C . LEU A 1 101 ? -18.069 5.571 7.590 1.00 89.69 101 LEU A C 1
ATOM 774 O O . LEU A 1 101 ? -17.564 6.622 7.204 1.00 89.69 101 LEU A O 1
ATOM 778 N N . GLN A 1 102 ? -18.929 4.859 6.852 1.00 90.81 102 GLN A N 1
ATOM 779 C CA . GLN A 1 102 ? -19.214 5.095 5.430 1.00 90.81 102 GLN A CA 1
ATOM 780 C C . GLN A 1 102 ? -17.944 5.032 4.568 1.00 90.81 102 GLN A C 1
ATOM 782 O O . GLN A 1 102 ? -17.733 5.840 3.665 1.00 90.81 102 GLN A O 1
ATOM 787 N N . VAL A 1 103 ? -17.085 4.065 4.883 1.00 87.62 103 VAL A N 1
ATOM 788 C CA . VAL A 1 103 ? -15.826 3.790 4.194 1.00 87.62 103 VAL A CA 1
ATOM 789 C C . VAL A 1 103 ? -15.891 2.390 3.613 1.00 87.62 103 VAL A C 1
ATOM 791 O O . VAL A 1 103 ? -16.370 1.468 4.270 1.00 87.62 103 VAL A O 1
ATOM 794 N N . ASP A 1 104 ? -15.382 2.225 2.398 1.00 85.25 104 ASP A N 1
ATOM 795 C CA . ASP A 1 104 ? -15.173 0.899 1.831 1.00 85.25 104 ASP A CA 1
ATOM 796 C C . ASP A 1 104 ? -14.038 0.188 2.606 1.00 85.25 104 ASP A C 1
ATOM 798 O O . ASP A 1 104 ? -12.948 0.757 2.733 1.00 85.25 104 ASP A O 1
ATOM 802 N N . PRO A 1 105 ? -14.235 -1.036 3.138 1.00 81.69 105 PRO A N 1
ATOM 803 C CA . PRO A 1 105 ? -13.165 -1.799 3.789 1.00 81.69 105 PRO A CA 1
ATOM 804 C C . PRO A 1 105 ? -11.892 -1.954 2.940 1.00 81.69 105 PRO A C 1
ATOM 806 O O . PRO A 1 105 ? -10.803 -2.122 3.486 1.00 81.69 105 PRO A O 1
ATOM 809 N N . GLN A 1 106 ? -12.030 -1.875 1.615 1.00 82.25 106 GLN A N 1
ATOM 810 C CA . GLN A 1 106 ? -10.968 -1.983 0.614 1.00 82.25 106 GLN A CA 1
ATOM 811 C C . GLN A 1 106 ? -10.184 -0.674 0.414 1.00 82.25 106 GLN A C 1
ATOM 813 O O . GLN A 1 106 ? -9.146 -0.660 -0.247 1.00 82.25 106 GLN A O 1
ATOM 818 N N . ASP A 1 107 ? -10.697 0.440 0.933 1.00 88.75 107 ASP A N 1
ATOM 819 C CA . ASP A 1 107 ? -10.124 1.763 0.738 1.00 88.75 107 ASP A CA 1
ATOM 820 C C . ASP A 1 107 ? -8.788 1.912 1.479 1.00 88.75 107 ASP A C 1
ATOM 822 O O . ASP A 1 107 ? -8.614 1.433 2.604 1.00 88.75 107 ASP A O 1
ATOM 826 N N . ILE A 1 108 ? -7.853 2.656 0.884 1.00 90.81 108 ILE A N 1
ATOM 827 C CA . ILE A 1 108 ? -6.551 2.967 1.481 1.00 90.81 108 ILE A CA 1
ATOM 828 C C . ILE A 1 108 ? -6.683 3.613 2.863 1.00 90.81 108 ILE A C 1
ATOM 830 O O . ILE A 1 108 ? -5.828 3.411 3.724 1.00 90.81 108 ILE A O 1
ATOM 834 N N . VAL A 1 109 ? -7.769 4.344 3.134 1.00 92.38 109 VAL A N 1
ATOM 835 C CA . VAL A 1 109 ? -7.968 4.932 4.462 1.00 92.38 109 VAL A CA 1
ATOM 836 C C . VAL A 1 109 ? -8.144 3.873 5.554 1.00 92.38 109 VAL A C 1
ATOM 838 O O . VAL A 1 109 ? -7.765 4.130 6.691 1.00 92.38 109 VAL A O 1
ATOM 841 N N . THR A 1 110 ? -8.621 2.666 5.235 1.00 91.44 110 THR A N 1
ATOM 842 C CA . THR A 1 110 ? -8.700 1.552 6.196 1.00 91.44 110 THR A CA 1
ATOM 843 C C . THR A 1 110 ? -7.305 1.093 6.634 1.00 91.44 110 THR A C 1
ATOM 845 O O . THR A 1 110 ? -7.089 0.804 7.815 1.00 91.44 110 THR A O 1
ATOM 848 N N . LEU A 1 111 ? -6.322 1.111 5.725 1.00 92.88 111 LEU A N 1
ATOM 849 C CA . LEU A 1 111 ? -4.912 0.894 6.066 1.00 92.88 111 LEU A CA 1
ATOM 850 C C . LEU A 1 111 ? -4.391 2.010 6.987 1.00 92.88 111 LEU A C 1
ATOM 852 O O . LEU A 1 111 ? -3.743 1.716 7.990 1.00 92.88 111 LEU A O 1
ATOM 856 N N . VAL A 1 112 ? -4.710 3.277 6.700 1.00 95.19 112 VAL A N 1
ATOM 857 C CA . VAL A 1 112 ? -4.286 4.414 7.543 1.00 95.19 112 VAL A CA 1
ATOM 858 C C . VAL A 1 112 ? -4.918 4.354 8.935 1.00 95.19 112 VAL A C 1
ATOM 860 O O . VAL A 1 112 ? -4.244 4.586 9.937 1.00 95.19 112 VAL A O 1
ATOM 863 N N . ILE A 1 113 ? -6.199 3.989 9.021 1.00 94.19 113 ILE A N 1
ATOM 864 C CA . ILE A 1 113 ? -6.879 3.728 10.293 1.00 94.19 113 ILE A CA 1
ATOM 865 C C . ILE A 1 113 ? -6.127 2.636 11.056 1.00 94.19 113 ILE A C 1
ATOM 867 O O . ILE A 1 113 ? -5.788 2.826 12.221 1.00 94.19 113 ILE A O 1
ATOM 871 N N . SER A 1 114 ? -5.814 1.523 10.392 1.00 94.31 114 SER A N 1
ATOM 872 C CA . SER A 1 114 ? -5.105 0.398 11.010 1.00 94.31 114 SER A CA 1
ATOM 873 C C . SER A 1 114 ? -3.708 0.782 11.503 1.00 94.31 114 SER A C 1
ATOM 875 O O . SER A 1 114 ? -3.289 0.335 12.572 1.00 94.31 114 SER A O 1
ATOM 877 N N . TRP A 1 115 ? -3.023 1.665 10.776 1.00 96.62 115 TRP A N 1
ATOM 878 C CA . TRP A 1 115 ? -1.743 2.242 11.178 1.00 96.62 115 TRP A CA 1
ATOM 879 C C . TRP A 1 115 ? -1.864 3.090 12.454 1.00 96.62 115 TRP A C 1
ATOM 881 O O . TRP A 1 115 ? -1.086 2.893 13.388 1.00 96.62 115 TRP A O 1
ATOM 891 N N . HIS A 1 116 ? -2.886 3.950 12.561 1.00 95.38 116 HIS A N 1
ATOM 892 C CA . HIS A 1 116 ? -3.167 4.711 13.792 1.00 95.38 116 HIS A CA 1
ATOM 893 C C . HIS A 1 116 ? -3.513 3.814 14.984 1.00 95.38 116 HIS A C 1
ATOM 895 O O . HIS A 1 116 ? -3.114 4.101 16.112 1.00 95.38 116 HIS A O 1
ATOM 901 N N . MET A 1 117 ? -4.215 2.705 14.735 1.00 93.94 117 MET A N 1
ATOM 902 C CA . MET A 1 117 ? -4.501 1.688 15.754 1.00 93.94 117 MET A CA 1
ATOM 903 C C . MET A 1 117 ? -3.280 0.826 16.104 1.00 93.94 117 MET A C 1
ATOM 905 O O . MET A 1 117 ? -3.336 0.053 17.059 1.00 93.94 117 MET A O 1
ATOM 909 N N . LYS A 1 118 ? -2.171 0.961 15.361 1.00 95.00 118 LYS A N 1
ATOM 910 C CA . LYS A 1 118 ? -0.968 0.120 15.462 1.00 95.00 118 LYS A CA 1
ATOM 911 C C . LYS A 1 118 ? -1.291 -1.372 15.360 1.00 95.00 118 LYS A C 1
ATOM 913 O O . LYS A 1 118 ? -0.711 -2.178 16.083 1.00 95.00 118 LYS A O 1
ATOM 918 N N . ALA A 1 119 ? -2.219 -1.722 14.473 1.00 92.44 119 ALA A N 1
ATOM 919 C CA . ALA A 1 119 ? -2.695 -3.089 14.337 1.00 92.44 119 ALA A CA 1
ATOM 920 C C . ALA A 1 119 ? -1.594 -4.043 13.878 1.00 92.44 119 ALA A C 1
ATOM 922 O O . ALA A 1 119 ? -0.891 -3.777 12.903 1.00 92.44 119 ALA A O 1
ATOM 923 N N . ALA A 1 120 ? -1.481 -5.182 14.553 1.00 89.88 120 ALA A N 1
ATOM 924 C CA . ALA A 1 120 ? -0.502 -6.202 14.215 1.00 89.88 120 ALA A CA 1
ATOM 925 C C . ALA A 1 120 ? -0.842 -6.949 12.916 1.00 89.88 120 ALA A C 1
ATOM 927 O O . ALA A 1 120 ? 0.072 -7.312 12.177 1.00 89.88 120 ALA A O 1
ATOM 928 N N . THR A 1 121 ? -2.131 -7.167 12.637 1.00 85.44 121 THR A N 1
ATOM 929 C CA . THR A 1 121 ? -2.581 -8.018 11.528 1.00 85.44 121 THR A CA 1
ATOM 930 C C . THR A 1 121 ? -3.799 -7.420 10.834 1.00 85.44 121 THR A C 1
ATOM 932 O O . THR A 1 121 ? -4.657 -6.797 11.458 1.00 85.44 121 THR A O 1
ATOM 935 N N . MET A 1 122 ? -3.893 -7.637 9.527 1.00 84.12 122 MET A N 1
ATOM 936 C CA . MET A 1 122 ? -5.063 -7.304 8.726 1.00 84.12 122 MET A CA 1
ATOM 937 C C . MET A 1 122 ? -6.309 -8.053 9.204 1.00 84.12 122 MET A C 1
ATOM 939 O O . MET A 1 122 ? -6.236 -9.207 9.621 1.00 84.12 122 MET A O 1
ATOM 943 N N . CYS A 1 123 ? -7.463 -7.388 9.106 1.00 82.88 123 CYS A N 1
ATOM 944 C CA . CYS A 1 123 ? -8.776 -7.943 9.442 1.00 82.88 123 CYS A CA 1
ATOM 945 C C . CYS A 1 123 ? -8.964 -8.355 10.919 1.00 82.88 123 CYS A C 1
ATOM 947 O O . CYS A 1 123 ? -9.944 -9.028 11.243 1.00 82.88 123 CYS A O 1
ATOM 949 N N . GLU A 1 124 ? -8.106 -7.888 11.828 1.00 83.88 124 GLU A N 1
ATOM 950 C CA . GLU A 1 124 ? -8.308 -7.995 13.274 1.00 83.88 124 GLU A CA 1
ATOM 951 C C . GLU A 1 124 ? -7.821 -6.735 14.009 1.00 83.88 124 GLU A C 1
ATOM 953 O O . GLU A 1 124 ? -6.824 -6.119 13.645 1.00 83.88 124 GLU A O 1
ATOM 958 N N . PHE A 1 125 ? -8.515 -6.372 15.084 1.00 86.88 125 PHE A N 1
ATOM 959 C CA . PHE A 1 125 ? -8.013 -5.458 16.104 1.00 86.88 125 PHE A CA 1
ATOM 960 C C . PHE A 1 125 ? -8.176 -6.112 17.466 1.00 86.88 125 PHE A C 1
ATOM 962 O O . PHE A 1 125 ? -9.280 -6.496 17.848 1.00 86.88 125 PHE A O 1
ATOM 969 N N . SER A 1 126 ? -7.115 -6.188 18.253 1.00 90.12 126 SER A N 1
ATOM 970 C CA . SER A 1 126 ? -7.257 -6.402 19.688 1.00 90.12 126 SER A CA 1
ATOM 971 C C . SER A 1 126 ? -7.954 -5.202 20.332 1.00 90.12 126 SER A C 1
ATOM 973 O O . SER A 1 126 ? -7.883 -4.061 19.861 1.00 90.12 126 SER A O 1
ATOM 975 N N . LYS A 1 127 ? -8.592 -5.439 21.477 1.00 86.62 127 LYS A N 1
ATOM 976 C CA . LYS A 1 127 ? -9.189 -4.375 22.287 1.00 86.62 127 LYS A CA 1
ATOM 977 C C . LYS A 1 127 ? -8.182 -3.270 22.631 1.00 86.62 127 LYS A C 1
ATOM 979 O O . LYS A 1 127 ? -8.552 -2.098 22.659 1.00 86.62 127 LYS A O 1
ATOM 984 N N . GLN A 1 128 ? -6.923 -3.636 22.883 1.00 90.31 128 GLN A N 1
ATOM 985 C CA . GLN A 1 128 ? -5.863 -2.685 23.214 1.00 90.31 128 GLN A CA 1
ATOM 986 C C . GLN A 1 128 ? -5.493 -1.795 22.022 1.00 90.31 128 GLN A C 1
ATOM 988 O O . GLN A 1 128 ? -5.383 -0.585 22.202 1.00 90.31 128 GLN A O 1
ATOM 993 N N . GLU A 1 129 ? -5.336 -2.367 20.825 1.00 92.62 129 GLU A N 1
ATOM 994 C CA . GLU A 1 129 ? -5.063 -1.608 19.593 1.00 92.62 129 GLU A CA 1
ATOM 995 C C . GLU A 1 129 ? -6.209 -0.645 19.284 1.00 92.62 129 GLU A C 1
ATOM 997 O O . GLU A 1 129 ? -5.985 0.546 19.079 1.00 92.62 129 GLU A O 1
ATOM 1002 N N . PHE A 1 130 ? -7.450 -1.137 19.341 1.00 89.69 130 PHE A N 1
ATOM 1003 C CA . PHE A 1 130 ? -8.618 -0.329 19.009 1.00 89.69 130 PHE A CA 1
ATOM 1004 C C . PHE A 1 130 ? -8.831 0.821 20.001 1.00 89.69 130 PHE A C 1
ATOM 1006 O O . PHE A 1 130 ? -8.919 1.981 19.607 1.00 89.69 130 PHE A O 1
ATOM 1013 N N . ILE A 1 131 ? -8.879 0.532 21.306 1.00 88.69 131 ILE A N 1
ATOM 1014 C CA . ILE A 1 131 ? -9.103 1.574 22.320 1.00 88.69 131 ILE A CA 1
ATOM 1015 C C . ILE A 1 131 ? -7.899 2.517 22.400 1.00 88.69 131 ILE A C 1
ATOM 1017 O O . ILE A 1 131 ? -8.080 3.734 22.443 1.00 88.69 131 ILE A O 1
ATOM 1021 N N . GLY A 1 132 ? -6.681 1.971 22.404 1.00 90.62 132 GLY A N 1
ATOM 1022 C CA . GLY A 1 132 ? -5.456 2.759 22.508 1.00 90.62 132 GLY A CA 1
ATOM 1023 C C . GLY A 1 132 ? -5.252 3.681 21.308 1.00 90.62 132 GLY A C 1
ATOM 1024 O O . GLY A 1 132 ? -4.912 4.848 21.489 1.00 90.62 132 GLY A O 1
ATOM 1025 N N . GLY A 1 133 ? -5.519 3.196 20.093 1.00 92.50 133 GLY A N 1
ATOM 1026 C CA . GLY A 1 133 ? -5.439 4.005 18.881 1.00 92.50 133 GLY A CA 1
ATOM 1027 C C . GLY A 1 133 ? -6.491 5.107 18.831 1.00 92.50 133 GLY A C 1
ATOM 1028 O O . GLY A 1 133 ? -6.159 6.262 18.570 1.00 92.50 133 GLY A O 1
ATOM 1029 N N . LEU A 1 134 ? -7.749 4.800 19.166 1.00 90.94 134 LEU A N 1
ATOM 1030 C CA . LEU A 1 134 ? -8.808 5.812 19.242 1.00 90.94 134 LEU A CA 1
ATOM 1031 C C . LEU A 1 134 ? -8.466 6.920 20.246 1.00 90.94 134 LEU A C 1
ATOM 1033 O O . LEU A 1 134 ? -8.607 8.101 19.928 1.00 90.94 134 LEU A O 1
ATOM 1037 N N . GLN A 1 135 ? -7.948 6.555 21.422 1.00 91.06 135 GLN A N 1
ATOM 1038 C CA . GLN A 1 135 ? -7.487 7.517 22.424 1.00 91.06 135 GLN A CA 1
ATOM 1039 C C . GLN A 1 135 ? -6.312 8.362 21.921 1.00 91.06 135 GLN A C 1
ATOM 1041 O O . GLN A 1 135 ? -6.327 9.578 22.103 1.00 91.06 135 GLN A O 1
ATOM 1046 N N . ALA A 1 136 ? -5.329 7.750 21.254 1.00 91.94 136 ALA A N 1
ATOM 1047 C CA . ALA A 1 136 ? -4.168 8.455 20.713 1.00 91.94 136 ALA A CA 1
ATOM 1048 C C . ALA A 1 136 ? -4.547 9.499 19.647 1.00 91.94 136 ALA A C 1
ATOM 1050 O O . ALA A 1 136 ? -3.907 10.545 19.556 1.00 91.94 136 ALA A O 1
ATOM 1051 N N . VAL A 1 137 ? -5.605 9.239 18.872 1.00 91.12 137 VAL A N 1
ATOM 1052 C CA . VAL A 1 137 ? -6.118 10.169 17.851 1.00 91.12 137 VAL A CA 1
ATOM 1053 C C . VAL A 1 137 ? -7.190 11.123 18.415 1.00 91.12 137 VAL A C 1
ATOM 1055 O O . VAL A 1 137 ? -7.603 12.059 17.732 1.00 91.12 137 VAL A O 1
ATOM 1058 N N . GLY A 1 138 ? -7.626 10.939 19.667 1.00 90.25 138 GLY A N 1
ATOM 1059 C CA . GLY A 1 138 ? -8.645 11.775 20.315 1.00 90.25 138 GLY A CA 1
ATOM 1060 C C . GLY A 1 138 ? -10.077 11.513 19.829 1.00 90.25 138 GLY A C 1
ATOM 1061 O O . GLY A 1 138 ? -10.915 12.416 19.845 1.00 90.25 138 GLY A O 1
ATOM 1062 N N . ILE A 1 139 ? -10.362 10.292 19.373 1.00 91.81 139 ILE A N 1
ATOM 1063 C CA . ILE A 1 139 ? -11.664 9.873 18.846 1.00 91.81 139 ILE A CA 1
ATOM 1064 C C . ILE A 1 139 ? -12.437 9.121 19.937 1.00 91.81 139 ILE A C 1
ATOM 1066 O O . ILE A 1 139 ? -12.040 8.043 20.366 1.00 91.81 139 ILE A O 1
ATOM 1070 N N . ASP A 1 140 ? -13.579 9.664 20.362 1.00 86.88 140 ASP A N 1
ATOM 1071 C CA . ASP A 1 140 ? -14.457 9.068 21.385 1.00 86.88 140 ASP A CA 1
ATOM 1072 C C . ASP A 1 140 ? -15.875 8.727 20.871 1.00 86.88 140 ASP A C 1
ATOM 1074 O O . ASP A 1 140 ? -16.632 8.017 21.547 1.00 86.88 140 ASP A O 1
ATOM 1078 N N . SER A 1 141 ? -16.218 9.170 19.655 1.00 87.06 141 SER A N 1
ATOM 1079 C CA . SER A 1 141 ? -17.505 8.950 18.987 1.00 87.06 141 SER A CA 1
ATOM 1080 C C . SER A 1 141 ? -17.333 8.637 17.495 1.00 87.06 141 SER A C 1
ATOM 1082 O O . SER A 1 141 ? -16.335 9.009 16.874 1.00 87.06 141 SER A O 1
ATOM 1084 N N . LEU A 1 142 ? -18.324 7.957 16.901 1.00 87.25 142 LEU A N 1
ATOM 1085 C CA . LEU A 1 142 ? -18.323 7.632 15.464 1.00 87.25 142 LEU A CA 1
ATOM 1086 C C . LEU A 1 142 ? -18.321 8.887 14.589 1.00 87.25 142 LEU A C 1
ATOM 1088 O O . LEU A 1 142 ? -17.725 8.884 13.520 1.00 87.25 142 LEU A O 1
ATOM 1092 N N . GLU A 1 143 ? -18.957 9.961 15.048 1.00 90.06 143 GLU A N 1
ATOM 1093 C CA . GLU A 1 143 ? -19.001 11.244 14.343 1.00 90.06 143 GLU A CA 1
ATOM 1094 C C . GLU A 1 143 ? -17.602 11.853 14.234 1.00 90.06 143 GLU A C 1
ATOM 1096 O O . GLU A 1 143 ? -17.141 12.103 13.122 1.00 90.06 143 GLU A O 1
ATOM 1101 N N . LYS A 1 144 ? -16.870 11.954 15.354 1.00 91.19 144 LYS A N 1
ATOM 1102 C CA . LYS A 1 144 ? -15.477 12.425 15.340 1.00 91.19 144 LYS A CA 1
ATOM 1103 C C . LYS A 1 144 ? -14.575 11.528 14.502 1.00 91.19 144 LYS A C 1
ATOM 1105 O O . LYS A 1 144 ? -13.656 12.015 13.850 1.00 91.19 144 LYS A O 1
ATOM 1110 N N . PHE A 1 145 ? -14.831 10.218 14.503 1.00 93.25 145 PHE A N 1
ATOM 1111 C CA . PHE A 1 145 ? -14.075 9.296 13.663 1.00 93.25 145 PHE A CA 1
ATOM 1112 C C . PHE A 1 145 ? -14.285 9.630 12.180 1.00 93.25 145 PHE A C 1
ATOM 1114 O O . PHE A 1 145 ? -13.314 9.821 11.450 1.00 93.25 145 PHE A O 1
ATOM 1121 N N . ARG A 1 146 ? -15.540 9.805 11.747 1.00 93.06 146 ARG A N 1
ATOM 1122 C CA . ARG A 1 146 ? -15.849 10.202 10.366 1.00 93.06 146 ARG A CA 1
ATOM 1123 C C . ARG A 1 146 ? -15.221 11.542 9.991 1.00 93.06 146 ARG A C 1
ATOM 1125 O O . ARG A 1 146 ? -14.625 11.657 8.926 1.00 93.06 146 ARG A O 1
ATOM 1132 N N . GLU A 1 147 ? -15.288 12.532 10.876 1.00 93.19 147 GLU A N 1
ATOM 1133 C CA . GLU A 1 147 ? -14.668 13.849 10.669 1.00 93.19 147 GLU A CA 1
ATOM 1134 C C . GLU A 1 147 ? -13.138 13.777 10.548 1.00 93.19 147 GLU A C 1
ATOM 1136 O O . GLU A 1 147 ? -12.520 14.637 9.916 1.00 93.19 147 GLU A O 1
ATOM 1141 N N . ARG A 1 148 ? -12.508 12.740 11.114 1.00 93.75 148 ARG A N 1
ATOM 1142 C CA . ARG A 1 148 ? -11.056 12.544 11.054 1.00 93.75 148 ARG A CA 1
ATOM 1143 C C . ARG A 1 148 ? -10.577 11.860 9.771 1.00 93.75 148 ARG A C 1
ATOM 1145 O O . ARG A 1 148 ? -9.408 12.012 9.423 1.00 93.75 148 ARG A O 1
ATOM 1152 N N . ILE A 1 149 ? -11.451 11.168 9.039 1.00 94.00 149 ILE A N 1
ATOM 1153 C CA . ILE A 1 149 ? -11.112 10.444 7.798 1.00 94.00 149 ILE A CA 1
ATOM 1154 C C . ILE A 1 149 ? -10.410 11.335 6.757 1.00 94.00 149 ILE A C 1
ATOM 1156 O O . ILE A 1 149 ? -9.365 10.923 6.250 1.00 94.00 149 ILE A O 1
ATOM 1160 N N . PRO A 1 150 ? -10.893 12.555 6.432 1.00 95.00 150 PRO A N 1
ATOM 1161 C CA . PRO A 1 150 ? -10.215 13.420 5.466 1.00 95.00 150 PRO A CA 1
ATOM 1162 C C . PRO A 1 150 ? -8.793 13.791 5.895 1.00 95.00 150 PRO A C 1
ATOM 1164 O O . PRO A 1 150 ? -7.882 13.823 5.067 1.00 95.00 150 PRO A O 1
ATOM 1167 N N . PHE A 1 151 ? -8.586 14.022 7.197 1.00 94.75 151 PHE A N 1
ATOM 1168 C CA . PHE A 1 151 ? -7.253 14.258 7.741 1.00 94.75 151 PHE A CA 1
ATOM 1169 C C . PHE A 1 151 ? -6.368 13.021 7.571 1.00 94.75 151 PHE A C 1
ATOM 1171 O O . PHE A 1 151 ? -5.266 13.155 7.050 1.00 94.75 151 PHE A O 1
ATOM 1178 N N . MET A 1 152 ? -6.860 11.829 7.925 1.00 94.56 152 MET A N 1
ATOM 1179 C CA . MET A 1 152 ? -6.105 10.579 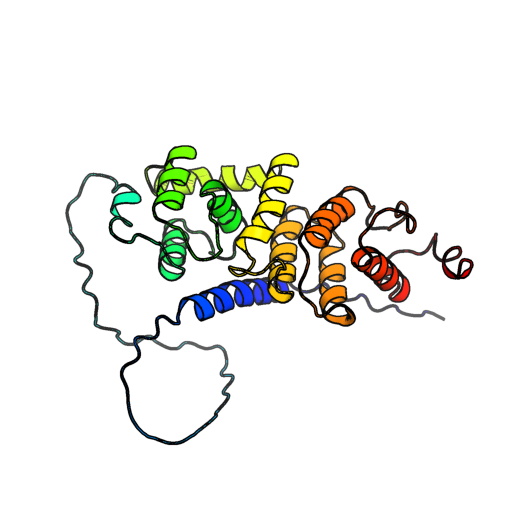7.762 1.00 94.56 152 MET A CA 1
ATOM 1180 C C . MET A 1 152 ? -5.668 10.359 6.310 1.00 94.56 152 MET A C 1
ATOM 1182 O O . MET A 1 152 ? -4.523 10.007 6.051 1.00 94.56 152 MET A O 1
ATOM 1186 N N . ARG A 1 153 ? -6.531 10.659 5.333 1.00 94.69 153 ARG A N 1
ATOM 1187 C CA . ARG A 1 153 ? -6.142 10.622 3.914 1.00 94.69 153 ARG A CA 1
ATOM 1188 C C . ARG A 1 153 ? -5.041 11.622 3.584 1.00 94.69 153 ARG A C 1
ATOM 1190 O O . ARG A 1 153 ? -4.106 11.289 2.867 1.00 94.69 153 ARG A O 1
ATOM 1197 N N . SER A 1 154 ? -5.128 12.843 4.115 1.00 95.56 154 SER A N 1
ATOM 1198 C CA . SER A 1 154 ? -4.110 13.871 3.872 1.00 95.56 154 SER A CA 1
ATOM 1199 C C . SER A 1 154 ? -2.723 13.489 4.400 1.00 95.56 154 SER A C 1
ATOM 1201 O O . SER A 1 154 ? -1.729 13.973 3.870 1.00 95.56 154 SER A O 1
ATOM 1203 N N . GLU A 1 155 ? -2.637 12.583 5.380 1.00 95.19 155 GLU A N 1
ATOM 1204 C CA . GLU A 1 155 ? -1.360 12.088 5.904 1.00 95.19 155 GLU A CA 1
ATOM 1205 C C . GLU A 1 155 ? -0.564 11.276 4.880 1.00 95.19 155 GLU A C 1
ATOM 1207 O O . GLU A 1 155 ? 0.658 11.283 4.941 1.00 95.19 155 GLU A O 1
ATOM 1212 N N . LEU A 1 156 ? -1.220 10.647 3.901 1.00 94.06 156 LEU A N 1
ATOM 1213 C CA . LEU A 1 156 ? -0.540 9.921 2.820 1.00 94.06 156 LEU A CA 1
ATOM 1214 C C . LEU A 1 156 ? 0.197 10.850 1.842 1.00 94.06 156 LEU A C 1
ATOM 1216 O O . LEU A 1 156 ? 1.059 10.401 1.083 1.00 94.06 156 LEU A O 1
ATOM 1220 N N . LYS A 1 157 ? -0.127 12.149 1.859 1.00 93.75 157 LYS A N 1
ATOM 1221 C CA . LYS A 1 157 ? 0.563 13.161 1.051 1.00 93.75 157 LYS A CA 1
ATOM 1222 C C . LYS A 1 157 ? 1.919 13.533 1.642 1.00 93.75 157 LYS A C 1
ATOM 1224 O O . LYS A 1 157 ? 2.809 13.929 0.896 1.00 93.75 157 LYS A O 1
ATOM 1229 N N . ASP A 1 158 ? 2.077 13.388 2.955 1.00 95.62 158 ASP A N 1
ATOM 1230 C CA . ASP A 1 158 ? 3.356 13.582 3.626 1.00 95.62 158 ASP A CA 1
ATOM 1231 C C . ASP A 1 158 ? 4.290 12.405 3.314 1.00 95.62 158 ASP A C 1
ATOM 1233 O O . ASP A 1 158 ? 3.932 11.240 3.483 1.00 95.62 158 ASP A O 1
ATOM 1237 N N . GLU A 1 159 ? 5.492 12.694 2.813 1.00 93.25 159 GLU A N 1
ATOM 1238 C CA . GLU A 1 159 ? 6.425 11.653 2.371 1.00 93.25 159 GLU A CA 1
ATOM 1239 C C . GLU A 1 159 ? 6.892 10.752 3.511 1.00 93.25 159 GLU A C 1
ATOM 1241 O O . GLU A 1 159 ? 7.013 9.536 3.333 1.00 93.25 159 GLU A O 1
ATOM 1246 N N . GLN A 1 160 ? 7.136 11.331 4.685 1.00 95.50 160 GLN A N 1
ATOM 1247 C CA . GLN A 1 160 ? 7.627 10.578 5.824 1.00 95.50 160 GLN A CA 1
ATOM 1248 C C . GLN A 1 160 ? 6.536 9.658 6.375 1.00 95.50 160 GLN A C 1
ATOM 1250 O O . GLN A 1 160 ? 6.788 8.464 6.556 1.00 95.50 160 GLN A O 1
ATOM 1255 N N . LYS A 1 161 ? 5.317 10.172 6.563 1.00 96.25 161 LYS A N 1
ATOM 1256 C CA . LYS A 1 161 ? 4.173 9.355 6.983 1.00 96.25 161 LYS A CA 1
ATOM 1257 C C . LYS A 1 161 ? 3.827 8.295 5.953 1.00 96.25 161 LYS A C 1
ATOM 1259 O O . LYS A 1 161 ? 3.588 7.153 6.332 1.00 96.25 161 LYS A O 1
ATOM 1264 N N . PHE A 1 162 ? 3.859 8.621 4.660 1.00 96.62 162 PHE A N 1
ATOM 1265 C CA . PHE A 1 162 ? 3.645 7.622 3.617 1.00 96.62 162 PHE A CA 1
ATOM 1266 C C . PHE A 1 162 ? 4.664 6.486 3.722 1.00 96.62 162 PHE A C 1
ATOM 1268 O O . PHE A 1 162 ? 4.278 5.324 3.680 1.00 96.62 162 PHE A O 1
ATOM 1275 N N . ARG A 1 163 ? 5.952 6.797 3.919 1.00 96.31 163 ARG A N 1
ATOM 1276 C CA . ARG A 1 163 ? 6.995 5.781 4.118 1.00 96.31 163 ARG A CA 1
ATOM 1277 C C . ARG A 1 163 ? 6.728 4.921 5.356 1.00 96.31 163 ARG A C 1
ATOM 1279 O O . ARG A 1 163 ? 6.915 3.706 5.309 1.00 96.31 163 ARG A O 1
ATOM 1286 N N . GLU A 1 164 ? 6.284 5.522 6.456 1.00 97.50 164 GLU A N 1
ATOM 1287 C CA . GLU A 1 164 ? 5.910 4.794 7.675 1.00 97.50 164 GLU A CA 1
ATOM 1288 C C . GLU A 1 164 ? 4.709 3.860 7.439 1.00 97.50 164 GLU A C 1
ATOM 1290 O O . GLU A 1 164 ? 4.772 2.685 7.803 1.00 97.50 164 GLU A O 1
ATOM 1295 N N . ILE A 1 165 ? 3.660 4.342 6.766 1.00 97.25 165 ILE A N 1
ATOM 1296 C CA . ILE A 1 165 ? 2.456 3.570 6.417 1.00 97.25 165 ILE A CA 1
ATOM 1297 C C . ILE A 1 165 ? 2.788 2.449 5.421 1.00 97.25 165 ILE A C 1
ATOM 1299 O O . ILE A 1 165 ? 2.345 1.314 5.593 1.00 97.25 165 ILE A O 1
ATOM 1303 N N . TYR A 1 166 ? 3.616 2.730 4.415 1.00 97.50 166 TYR A N 1
ATOM 1304 C CA . TYR A 1 166 ? 4.084 1.757 3.429 1.00 97.50 166 TYR A CA 1
ATOM 1305 C C . TYR A 1 166 ? 4.856 0.610 4.095 1.00 97.50 166 TYR A C 1
ATOM 1307 O O . TYR A 1 166 ? 4.614 -0.565 3.816 1.00 97.50 166 TYR A O 1
ATOM 1315 N N . ASN A 1 167 ? 5.763 0.927 5.023 1.00 96.25 167 ASN A N 1
ATOM 1316 C CA . ASN A 1 167 ? 6.527 -0.082 5.760 1.00 96.25 167 ASN A CA 1
ATOM 1317 C C . ASN A 1 167 ? 5.662 -0.860 6.762 1.00 96.25 167 ASN A C 1
ATOM 1319 O O . ASN A 1 167 ? 5.892 -2.053 6.992 1.00 96.25 167 ASN A O 1
ATOM 1323 N N . PHE A 1 168 ? 4.664 -0.198 7.351 1.00 97.00 168 PHE A N 1
ATOM 1324 C CA . PHE A 1 168 ? 3.663 -0.836 8.199 1.00 97.00 168 PHE A CA 1
ATOM 1325 C C . PHE A 1 168 ? 2.824 -1.853 7.417 1.00 97.00 168 PHE A C 1
ATOM 1327 O O . PHE A 1 168 ? 2.655 -2.978 7.892 1.00 97.00 168 PHE A O 1
ATOM 1334 N N . ALA A 1 169 ? 2.380 -1.505 6.204 1.00 96.12 169 ALA A N 1
ATOM 1335 C CA . ALA A 1 169 ? 1.518 -2.343 5.372 1.00 96.12 169 ALA A CA 1
ATOM 1336 C C . ALA A 1 169 ? 2.088 -3.753 5.155 1.00 96.12 169 ALA A C 1
ATOM 1338 O O . ALA A 1 169 ? 1.347 -4.727 5.240 1.00 96.12 169 ALA A O 1
ATOM 1339 N N . PHE A 1 170 ? 3.409 -3.891 4.980 1.00 95.50 170 PHE A N 1
ATOM 1340 C CA . PHE A 1 170 ? 4.060 -5.202 4.866 1.00 95.50 170 PHE A CA 1
ATOM 1341 C C . PHE A 1 170 ? 3.850 -6.079 6.109 1.00 95.50 170 PHE A C 1
ATOM 1343 O O . PHE A 1 170 ? 3.567 -7.271 6.009 1.00 95.50 170 PHE A O 1
ATOM 1350 N N . GLY A 1 171 ? 4.036 -5.500 7.299 1.00 93.12 171 GLY A N 1
ATOM 1351 C CA . GLY A 1 171 ? 3.875 -6.218 8.563 1.00 93.12 171 GLY A CA 1
ATOM 1352 C C . GLY A 1 171 ? 2.418 -6.561 8.851 1.00 93.12 171 GLY A C 1
ATOM 1353 O O . GLY A 1 171 ? 2.148 -7.653 9.336 1.00 93.12 171 GLY A O 1
ATOM 1354 N N . TRP A 1 172 ? 1.522 -5.642 8.504 1.00 92.75 172 TRP A N 1
ATOM 1355 C CA . TRP A 1 172 ? 0.084 -5.761 8.695 1.00 92.75 172 TRP A CA 1
ATOM 1356 C C . TRP A 1 172 ? -0.558 -6.791 7.753 1.00 92.75 172 TRP A C 1
ATOM 1358 O O . TRP A 1 172 ? -1.409 -7.567 8.177 1.00 92.75 172 TRP A O 1
ATOM 1368 N N . ALA A 1 173 ? -0.129 -6.837 6.488 1.00 91.06 173 ALA A N 1
ATOM 1369 C CA . ALA A 1 173 ? -0.718 -7.693 5.459 1.00 91.06 173 ALA A CA 1
ATOM 1370 C C . ALA A 1 173 ? -0.112 -9.102 5.375 1.00 91.06 173 ALA A C 1
ATOM 1372 O O . ALA A 1 173 ? -0.671 -9.966 4.704 1.00 91.06 173 ALA A O 1
ATOM 1373 N N . LYS A 1 174 ? 1.039 -9.368 6.001 1.00 89.50 174 LYS A N 1
ATOM 1374 C CA . LYS A 1 174 ? 1.627 -10.717 5.991 1.00 89.50 174 LYS A CA 1
ATOM 1375 C C . LYS A 1 174 ? 0.948 -11.614 7.025 1.00 89.50 174 LYS A C 1
ATOM 1377 O O . LYS A 1 174 ? 0.556 -11.168 8.100 1.00 89.50 174 LYS A O 1
ATOM 1382 N N . GLU A 1 175 ? 0.919 -12.913 6.757 1.00 85.44 175 GLU A N 1
ATOM 1383 C CA . GLU A 1 175 ? 0.421 -13.889 7.724 1.00 85.44 175 GLU A CA 1
ATOM 1384 C C . GLU A 1 175 ? 1.292 -13.959 8.994 1.00 85.44 175 GLU A C 1
ATOM 1386 O O . GLU A 1 175 ? 2.516 -13.737 8.989 1.00 85.44 175 GLU A O 1
ATOM 1391 N N . LYS A 1 176 ? 0.655 -14.311 10.118 1.00 83.38 176 LYS A N 1
ATOM 1392 C CA . LYS A 1 176 ? 1.340 -14.520 11.399 1.00 83.38 176 LYS A CA 1
ATOM 1393 C C . LYS A 1 176 ? 2.374 -15.640 11.267 1.00 83.38 176 LYS A C 1
ATOM 1395 O O . LYS A 1 176 ? 2.106 -16.700 10.718 1.00 83.38 176 LYS A O 1
ATOM 1400 N N . GLY A 1 177 ? 3.578 -15.394 11.779 1.00 87.88 177 GLY A N 1
ATOM 1401 C CA . GLY A 1 177 ? 4.701 -16.337 11.701 1.00 87.88 177 GLY A CA 1
ATOM 1402 C C . GLY A 1 177 ? 5.488 -16.311 10.386 1.00 87.88 177 GLY A C 1
ATOM 1403 O O . GLY A 1 177 ? 6.629 -16.769 10.372 1.00 87.88 177 GLY A O 1
ATOM 1404 N N . GLN A 1 178 ? 4.961 -15.708 9.315 1.00 90.25 178 GLN A N 1
ATOM 1405 C CA . GLN A 1 178 ? 5.682 -15.597 8.046 1.00 90.25 178 GLN A CA 1
ATOM 1406 C C . GLN A 1 178 ? 6.661 -14.417 8.041 1.00 90.25 178 GLN A C 1
ATOM 1408 O O . GLN A 1 178 ? 6.408 -13.359 8.631 1.00 90.25 178 GLN A O 1
ATOM 1413 N N . LYS A 1 179 ? 7.798 -14.596 7.359 1.00 93.31 179 LYS A N 1
ATOM 1414 C CA . LYS A 1 179 ? 8.806 -13.539 7.143 1.00 93.31 179 LYS A CA 1
ATOM 1415 C C . LYS A 1 179 ? 8.593 -12.766 5.838 1.00 93.31 179 LYS A C 1
ATOM 1417 O O . LYS A 1 179 ? 9.094 -11.650 5.720 1.00 93.31 179 LYS A O 1
ATOM 1422 N N . SER A 1 180 ? 7.836 -13.348 4.912 1.00 94.31 180 SER A N 1
ATOM 1423 C CA . SER A 1 180 ? 7.563 -12.820 3.575 1.00 94.31 180 SER A CA 1
ATOM 1424 C C . SER A 1 180 ? 6.064 -12.605 3.375 1.00 94.31 180 SER A C 1
ATOM 1426 O O . SER A 1 180 ? 5.248 -13.241 4.044 1.00 94.31 180 SER A O 1
ATOM 1428 N N . LEU A 1 181 ? 5.714 -11.706 2.461 1.00 93.38 181 LEU A N 1
ATOM 1429 C CA . LEU A 1 181 ? 4.342 -11.401 2.072 1.00 93.38 181 LEU A CA 1
ATOM 1430 C C . LEU A 1 181 ? 3.947 -12.267 0.870 1.00 93.38 181 LEU A C 1
ATOM 1432 O O . LEU A 1 181 ? 4.714 -12.373 -0.087 1.00 93.38 181 LEU A O 1
ATOM 1436 N N . ALA A 1 182 ? 2.770 -12.894 0.910 1.00 92.19 182 ALA A N 1
ATOM 1437 C CA . ALA A 1 182 ? 2.254 -13.651 -0.229 1.00 92.19 182 ALA A CA 1
ATOM 1438 C C . ALA A 1 182 ? 2.146 -12.751 -1.470 1.00 92.19 182 ALA A C 1
ATOM 1440 O O . ALA A 1 182 ? 1.824 -11.567 -1.347 1.00 92.19 182 ALA A O 1
ATOM 144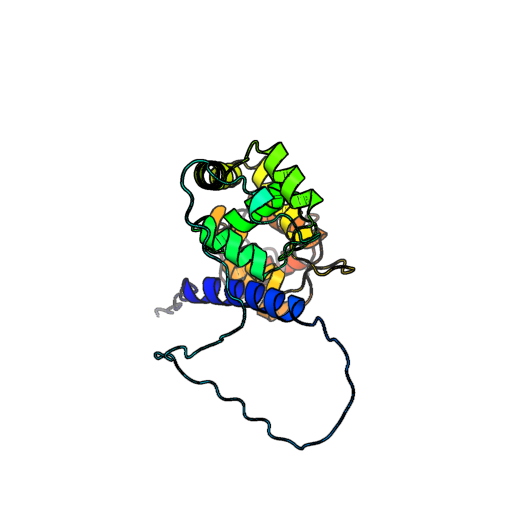1 N N . LEU A 1 183 ? 2.429 -13.304 -2.653 1.00 92.56 183 LEU A N 1
ATOM 1442 C CA . LEU A 1 183 ? 2.563 -12.511 -3.874 1.00 92.56 183 LEU A CA 1
ATOM 1443 C C . LEU A 1 183 ? 1.293 -11.719 -4.205 1.00 92.56 183 LEU A C 1
ATOM 1445 O O . LEU A 1 183 ? 1.364 -10.509 -4.400 1.00 92.56 183 LEU A O 1
ATOM 1449 N N . ASP A 1 184 ? 0.138 -12.385 -4.208 1.00 89.75 184 ASP A N 1
ATOM 1450 C CA . ASP A 1 184 ? -1.145 -11.751 -4.532 1.00 89.75 184 ASP A CA 1
ATOM 1451 C C . ASP A 1 184 ? -1.476 -10.614 -3.557 1.00 89.75 184 ASP A C 1
ATOM 1453 O O . ASP A 1 184 ? -1.931 -9.541 -3.962 1.00 89.75 184 ASP A O 1
ATOM 1457 N N . THR A 1 185 ? -1.163 -10.808 -2.272 1.00 89.88 185 THR A N 1
ATOM 1458 C CA . THR A 1 185 ? -1.326 -9.773 -1.248 1.00 89.88 185 THR A CA 1
ATOM 1459 C C . THR A 1 185 ? -0.379 -8.598 -1.479 1.00 89.88 185 THR A C 1
ATOM 1461 O O . THR A 1 185 ? -0.797 -7.447 -1.360 1.00 89.88 185 THR A O 1
ATOM 1464 N N . ALA A 1 186 ? 0.882 -8.858 -1.839 1.00 94.56 186 ALA A N 1
ATOM 1465 C CA . ALA A 1 186 ? 1.846 -7.807 -2.153 1.00 94.56 186 ALA A CA 1
ATOM 1466 C C . ALA A 1 186 ? 1.396 -6.973 -3.361 1.00 94.56 186 ALA A C 1
ATOM 1468 O O . ALA A 1 186 ? 1.408 -5.745 -3.290 1.00 94.56 186 ALA A O 1
ATOM 1469 N N . ILE A 1 187 ? 0.925 -7.629 -4.427 1.00 93.25 187 ILE A N 1
ATOM 1470 C CA . ILE A 1 187 ? 0.405 -6.975 -5.635 1.00 93.25 187 ILE A CA 1
ATOM 1471 C C . ILE A 1 187 ? -0.752 -6.037 -5.292 1.00 93.25 187 ILE A C 1
ATOM 1473 O O . ILE A 1 187 ? -0.697 -4.858 -5.641 1.00 93.25 187 ILE A O 1
ATOM 1477 N N . GLY A 1 188 ? -1.777 -6.511 -4.578 1.00 89.81 188 GLY A N 1
ATOM 1478 C CA . GLY A 1 188 ? -2.916 -5.646 -4.261 1.00 89.81 188 GLY A CA 1
ATOM 1479 C C . GLY A 1 188 ? -2.567 -4.521 -3.284 1.00 89.81 188 GLY A C 1
ATOM 1480 O O . GLY A 1 188 ? -3.075 -3.412 -3.437 1.00 89.81 188 GLY A O 1
ATOM 1481 N N . MET A 1 189 ? -1.647 -4.747 -2.337 1.00 92.56 189 MET A N 1
ATOM 1482 C CA . MET A 1 189 ? -1.148 -3.674 -1.467 1.00 92.56 189 MET A CA 1
ATOM 1483 C C . MET A 1 189 ? -0.378 -2.609 -2.259 1.00 92.56 189 MET A C 1
ATOM 1485 O O . MET A 1 189 ? -0.583 -1.419 -2.029 1.00 92.56 189 MET A O 1
ATOM 1489 N N . TRP A 1 190 ? 0.468 -2.998 -3.217 1.00 95.62 190 TRP A N 1
ATOM 1490 C CA . TRP A 1 190 ? 1.163 -2.041 -4.081 1.00 95.62 190 TRP A CA 1
ATOM 1491 C C . TRP A 1 190 ? 0.210 -1.271 -4.984 1.00 95.62 190 TRP A C 1
ATOM 1493 O O . TRP A 1 190 ? 0.344 -0.055 -5.089 1.00 95.62 190 TRP A O 1
ATOM 1503 N N . GLN A 1 191 ? -0.777 -1.936 -5.585 1.00 91.94 191 GLN A N 1
ATOM 1504 C CA . GLN A 1 191 ? -1.811 -1.259 -6.370 1.00 91.94 191 GLN A CA 1
ATOM 1505 C C . GLN A 1 191 ? -2.571 -0.229 -5.530 1.00 91.94 191 GLN A C 1
ATOM 1507 O O . GLN A 1 191 ? -2.834 0.870 -6.013 1.00 91.94 191 GLN A O 1
ATOM 1512 N N . LEU A 1 192 ? -2.877 -0.555 -4.271 1.00 90.62 192 LEU A N 1
ATOM 1513 C CA . LEU A 1 192 ? -3.535 0.358 -3.341 1.00 90.62 192 LEU A CA 1
ATOM 1514 C C . LEU A 1 192 ? -2.637 1.555 -2.985 1.00 90.62 192 LEU A C 1
ATOM 1516 O O . LEU A 1 192 ? -3.048 2.702 -3.135 1.00 90.62 192 LEU A O 1
ATOM 1520 N N . LEU A 1 193 ? -1.397 1.300 -2.557 1.00 93.50 193 LEU A N 1
ATOM 1521 C CA . LEU A 1 193 ? -0.452 2.324 -2.092 1.00 93.50 193 LEU A CA 1
ATOM 1522 C C . LEU A 1 193 ? 0.025 3.250 -3.219 1.00 93.50 193 LEU A C 1
ATOM 1524 O O . LEU A 1 193 ? 0.069 4.470 -3.051 1.00 93.50 193 LEU A O 1
ATOM 1528 N N . PHE A 1 194 ? 0.372 2.692 -4.379 1.00 92.94 194 PHE A N 1
ATOM 1529 C CA . PHE A 1 194 ? 0.862 3.469 -5.515 1.00 92.94 194 PHE A CA 1
ATOM 1530 C C . PHE A 1 194 ? -0.255 4.099 -6.351 1.00 92.94 194 PHE A C 1
ATOM 1532 O O . PHE A 1 194 ? 0.045 4.984 -7.148 1.00 92.94 194 PHE A O 1
ATOM 1539 N N . ALA A 1 195 ? -1.530 3.740 -6.145 1.00 87.94 195 ALA A N 1
ATOM 1540 C CA . ALA A 1 195 ? -2.638 4.543 -6.664 1.00 87.94 195 ALA A CA 1
ATOM 1541 C C . ALA A 1 195 ? -2.653 5.952 -6.046 1.00 87.94 195 ALA A C 1
ATOM 1543 O O . ALA A 1 195 ? -2.936 6.915 -6.755 1.00 87.94 195 ALA A O 1
ATOM 1544 N N . GLU A 1 196 ? -2.285 6.083 -4.766 1.00 86.94 196 GLU A N 1
ATOM 1545 C CA . GLU A 1 196 ? -2.174 7.383 -4.090 1.00 86.94 196 GLU A CA 1
ATOM 1546 C C . GLU A 1 196 ? -0.919 8.154 -4.529 1.00 86.94 196 GLU A C 1
ATOM 1548 O O . GLU A 1 196 ? -0.986 9.355 -4.780 1.00 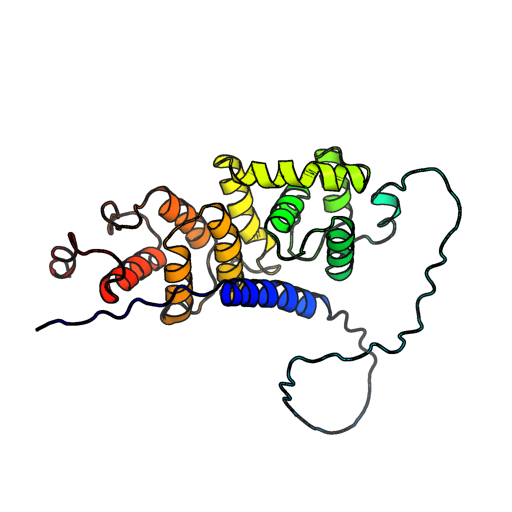86.94 196 GLU A O 1
ATOM 1553 N N . LYS A 1 197 ? 0.229 7.473 -4.680 1.00 87.06 197 LYS A N 1
ATOM 1554 C CA . LYS A 1 197 ? 1.481 8.100 -5.159 1.00 87.06 197 LYS A CA 1
ATOM 1555 C C . LYS A 1 197 ? 1.545 8.321 -6.670 1.00 87.06 197 LYS A C 1
ATOM 1557 O O . LYS A 1 197 ? 2.424 9.044 -7.122 1.00 87.06 197 LYS A O 1
ATOM 1562 N N . GLN A 1 198 ? 0.641 7.707 -7.429 1.00 88.75 198 GLN A N 1
ATOM 1563 C CA . GLN A 1 198 ? 0.595 7.751 -8.892 1.00 88.75 198 GLN A CA 1
ATOM 1564 C C . GLN A 1 198 ? 1.904 7.292 -9.555 1.00 88.75 198 GLN A C 1
ATOM 1566 O O . GLN A 1 198 ? 2.350 7.881 -10.537 1.00 88.75 198 GLN A O 1
ATOM 1571 N N . TRP A 1 199 ? 2.529 6.232 -9.030 1.00 93.38 199 TRP A N 1
ATOM 1572 C CA . TRP A 1 199 ? 3.763 5.704 -9.617 1.00 93.38 199 TRP A CA 1
ATOM 1573 C C . TRP A 1 199 ? 3.475 5.034 -10.979 1.00 93.38 199 TRP A C 1
ATOM 1575 O O . TRP A 1 199 ? 2.740 4.042 -11.010 1.00 93.38 199 TRP A O 1
ATOM 1585 N N . PRO A 1 200 ? 4.036 5.521 -12.108 1.00 91.62 200 PRO A N 1
ATOM 1586 C CA . PRO A 1 200 ? 3.626 5.083 -13.452 1.00 91.62 200 PRO A CA 1
ATOM 1587 C C . PRO A 1 200 ? 3.945 3.621 -13.782 1.00 91.62 200 PRO A C 1
ATOM 1589 O O . PRO A 1 200 ? 3.318 3.024 -14.655 1.00 91.62 200 PRO A O 1
ATOM 1592 N N . LEU A 1 201 ? 4.927 3.035 -13.096 1.00 93.38 201 LEU A N 1
ATOM 1593 C CA . LEU A 1 201 ? 5.412 1.686 -13.378 1.00 93.38 201 LEU A CA 1
ATOM 1594 C C . LEU A 1 201 ? 4.726 0.603 -12.526 1.00 93.38 201 LEU A C 1
ATOM 1596 O O . LEU A 1 201 ? 5.026 -0.575 -12.712 1.00 93.38 201 LEU A O 1
ATOM 1600 N N . VAL A 1 202 ? 3.777 0.959 -11.646 1.00 94.69 202 VAL A N 1
ATOM 1601 C CA . VAL A 1 202 ? 3.117 -0.005 -10.740 1.00 94.69 202 VAL A CA 1
ATOM 1602 C C . VAL A 1 202 ? 2.459 -1.164 -11.487 1.00 94.69 202 VAL A C 1
ATOM 1604 O O . VAL A 1 202 ? 2.594 -2.317 -11.081 1.00 94.69 202 VAL A O 1
ATOM 1607 N N . ASP A 1 203 ? 1.768 -0.882 -12.592 1.00 91.56 203 ASP A N 1
ATOM 1608 C CA . ASP A 1 203 ? 1.042 -1.915 -13.329 1.00 91.56 203 ASP A CA 1
ATOM 1609 C C . ASP A 1 203 ? 2.021 -2.863 -14.043 1.00 91.56 203 ASP A C 1
ATOM 1611 O O . ASP A 1 203 ? 1.826 -4.078 -14.022 1.00 91.56 203 ASP A O 1
ATOM 1615 N N . HIS A 1 204 ? 3.120 -2.331 -14.588 1.00 93.44 204 HIS A N 1
ATOM 1616 C CA . HIS A 1 204 ? 4.187 -3.133 -15.191 1.00 93.44 204 HIS A CA 1
ATOM 1617 C C . HIS A 1 204 ? 4.911 -3.993 -14.153 1.00 93.44 204 HIS A C 1
ATOM 1619 O O . HIS A 1 204 ? 5.175 -5.165 -14.414 1.00 93.44 204 HIS A O 1
ATOM 1625 N N . TRP A 1 205 ? 5.180 -3.442 -12.966 1.00 95.81 205 TRP A N 1
ATOM 1626 C CA . TRP A 1 205 ? 5.758 -4.179 -11.842 1.00 95.81 205 TRP A CA 1
ATOM 1627 C C . TRP A 1 205 ? 4.879 -5.367 -11.443 1.00 95.81 205 TRP A C 1
ATOM 1629 O O . TRP A 1 205 ? 5.357 -6.495 -11.331 1.00 95.81 205 TRP A O 1
ATOM 1639 N N . CYS A 1 206 ? 3.570 -5.143 -11.302 1.00 93.62 206 CYS A N 1
ATOM 1640 C CA . CYS A 1 206 ? 2.629 -6.207 -10.956 1.00 93.62 206 CYS A CA 1
ATOM 1641 C C . CYS A 1 206 ? 2.588 -7.310 -12.027 1.00 93.62 206 CYS A C 1
ATOM 1643 O O . CYS A 1 206 ? 2.628 -8.491 -11.686 1.00 93.62 206 CYS A O 1
ATOM 1645 N N . GLN A 1 207 ? 2.562 -6.938 -13.312 1.00 92.69 207 GLN A N 1
ATOM 1646 C CA . GLN A 1 207 ? 2.588 -7.898 -14.422 1.00 92.69 207 GLN A CA 1
ATOM 1647 C C . GLN A 1 207 ? 3.884 -8.715 -14.446 1.00 92.69 207 GLN A C 1
ATOM 1649 O O . GLN A 1 207 ? 3.835 -9.938 -14.579 1.00 92.69 207 GLN A O 1
ATOM 1654 N N . PHE A 1 208 ? 5.033 -8.056 -14.278 1.00 95.19 208 PHE A N 1
ATOM 1655 C CA . PHE A 1 208 ? 6.340 -8.707 -14.202 1.00 95.19 208 PHE A CA 1
ATOM 1656 C C . PHE A 1 208 ? 6.367 -9.775 -13.106 1.00 95.19 208 PHE A C 1
ATOM 1658 O O . PHE A 1 208 ? 6.746 -10.922 -13.354 1.00 95.19 208 PHE A O 1
ATOM 1665 N N . LEU A 1 209 ? 5.907 -9.425 -11.904 1.00 94.94 209 LEU A N 1
ATOM 1666 C CA . LEU A 1 209 ? 5.910 -10.349 -10.779 1.00 94.94 209 LEU A CA 1
ATOM 1667 C C . LEU A 1 209 ? 5.022 -11.576 -11.017 1.00 94.94 209 LEU A C 1
ATOM 1669 O O . LEU A 1 209 ? 5.408 -12.688 -10.649 1.00 94.94 209 LEU A O 1
ATOM 1673 N N . GLN A 1 210 ? 3.860 -11.389 -11.646 1.00 91.81 210 GLN A N 1
ATOM 1674 C CA . GLN A 1 210 ? 2.960 -12.488 -12.007 1.00 91.81 210 GLN A CA 1
ATOM 1675 C C . GLN A 1 210 ? 3.549 -13.372 -13.112 1.00 91.81 210 GLN A C 1
ATOM 1677 O O . GLN A 1 210 ? 3.396 -14.591 -13.068 1.00 91.81 210 GLN A O 1
ATOM 1682 N N . ALA A 1 211 ? 4.237 -12.773 -14.086 1.00 89.88 211 ALA A N 1
ATOM 1683 C CA . ALA A 1 211 ? 4.778 -13.485 -15.237 1.00 89.88 211 ALA A CA 1
ATOM 1684 C C . ALA A 1 211 ? 6.083 -14.238 -14.933 1.00 89.88 211 ALA A C 1
ATOM 1686 O O . ALA A 1 211 ? 6.278 -15.340 -15.445 1.00 89.88 211 ALA A O 1
ATOM 1687 N N . ARG A 1 212 ? 6.991 -13.645 -14.144 1.00 90.12 212 ARG A N 1
ATOM 1688 C CA . ARG A 1 212 ? 8.371 -14.139 -13.976 1.00 90.12 212 ARG A CA 1
ATOM 1689 C C . ARG A 1 212 ? 8.732 -14.551 -12.555 1.00 90.12 212 ARG A C 1
ATOM 1691 O O . ARG A 1 212 ? 9.466 -15.520 -12.384 1.00 90.12 212 ARG A O 1
ATOM 1698 N N . HIS A 1 213 ? 8.225 -13.855 -11.536 1.00 91.31 213 HIS A N 1
ATOM 1699 C CA . HIS A 1 213 ? 8.645 -14.109 -10.156 1.00 91.31 213 HIS A CA 1
ATOM 1700 C C . HIS A 1 213 ? 7.852 -15.241 -9.490 1.00 91.31 213 HIS A C 1
ATOM 1702 O O . HIS A 1 213 ? 8.444 -16.191 -8.975 1.00 91.31 213 HIS A O 1
ATOM 1708 N N . ASN A 1 214 ? 6.517 -15.130 -9.487 1.00 89.81 214 ASN A N 1
ATOM 1709 C CA . ASN A 1 214 ? 5.556 -16.077 -8.904 1.00 89.81 214 ASN A CA 1
ATOM 1710 C C . ASN A 1 214 ? 5.927 -16.619 -7.498 1.00 89.81 214 ASN A C 1
ATOM 1712 O O . ASN A 1 214 ? 5.737 -17.797 -7.189 1.00 89.81 214 ASN A O 1
ATOM 1716 N N . LYS A 1 215 ? 6.519 -15.771 -6.645 1.00 93.31 215 LYS A N 1
ATOM 1717 C CA . LYS A 1 215 ? 7.009 -16.112 -5.299 1.00 93.31 215 LYS A CA 1
ATOM 1718 C C . LYS A 1 215 ? 6.676 -15.013 -4.288 1.00 93.31 215 LYS A C 1
ATOM 1720 O O . LYS A 1 215 ? 6.363 -13.884 -4.652 1.00 93.31 215 LYS A O 1
ATOM 1725 N N . ALA A 1 216 ? 6.735 -15.367 -3.003 1.00 93.81 216 ALA A N 1
ATOM 1726 C CA . ALA A 1 216 ? 6.495 -14.440 -1.901 1.00 93.81 216 ALA A CA 1
ATOM 1727 C C . ALA A 1 216 ? 7.556 -13.326 -1.838 1.00 93.81 216 ALA A C 1
ATOM 1729 O O . ALA A 1 216 ? 8.747 -13.571 -2.024 1.00 93.81 216 ALA A O 1
ATOM 1730 N N . ILE A 1 217 ? 7.117 -12.120 -1.487 1.00 97.25 217 ILE A N 1
ATOM 1731 C CA . ILE A 1 217 ? 7.929 -10.904 -1.458 1.00 97.25 217 ILE A CA 1
ATOM 1732 C C . ILE A 1 217 ? 8.597 -10.734 -0.094 1.00 97.25 217 ILE A C 1
ATOM 1734 O O . ILE A 1 217 ? 7.955 -10.815 0.957 1.00 97.25 217 ILE A O 1
ATOM 1738 N N . SER A 1 218 ? 9.903 -10.475 -0.101 1.00 96.88 218 SER A N 1
ATOM 1739 C CA . SER A 1 218 ? 10.670 -10.204 1.115 1.00 96.88 218 SER A CA 1
ATOM 1740 C C . SER A 1 218 ? 10.466 -8.766 1.616 1.00 96.88 218 SER A C 1
ATOM 1742 O O . SER A 1 218 ? 10.111 -7.869 0.851 1.00 96.88 218 SER A O 1
ATOM 1744 N N . ARG A 1 219 ? 10.737 -8.521 2.906 1.00 96.06 219 ARG A N 1
ATOM 1745 C CA . ARG A 1 219 ? 10.683 -7.164 3.485 1.00 96.06 219 ARG A CA 1
ATOM 1746 C C . ARG A 1 219 ? 11.673 -6.210 2.816 1.00 96.06 219 ARG A C 1
ATOM 1748 O O . ARG A 1 219 ? 11.370 -5.028 2.671 1.00 96.06 219 ARG A O 1
ATOM 1755 N N . ASP A 1 220 ? 12.842 -6.721 2.449 1.00 95.81 220 ASP A N 1
ATOM 1756 C CA . ASP A 1 220 ? 13.888 -5.936 1.803 1.00 95.81 220 ASP A CA 1
ATOM 1757 C C . ASP A 1 220 ? 13.418 -5.448 0.429 1.00 95.81 220 ASP A C 1
ATOM 1759 O O . ASP A 1 220 ? 13.285 -4.247 0.224 1.00 95.81 220 ASP A O 1
ATOM 1763 N N . THR A 1 221 ? 12.990 -6.369 -0.438 1.00 96.75 221 THR A N 1
ATOM 1764 C CA . THR A 1 221 ? 12.422 -6.050 -1.757 1.00 96.75 221 THR A CA 1
ATOM 1765 C C . THR A 1 221 ? 11.249 -5.076 -1.669 1.00 96.75 221 THR A C 1
ATOM 1767 O O . THR A 1 221 ? 11.180 -4.122 -2.438 1.00 96.75 221 THR A O 1
ATOM 1770 N N . TRP A 1 222 ? 10.343 -5.281 -0.705 1.00 97.62 222 TRP A N 1
ATOM 1771 C CA . TRP A 1 222 ? 9.243 -4.352 -0.447 1.00 97.62 222 TRP A CA 1
ATOM 1772 C C . TRP A 1 222 ? 9.754 -2.936 -0.168 1.00 97.62 222 TRP A C 1
ATOM 1774 O O . TRP A 1 222 ? 9.286 -1.981 -0.781 1.00 97.62 222 TRP A O 1
ATOM 1784 N N . SER A 1 223 ? 10.729 -2.799 0.729 1.00 96.38 223 SER A N 1
ATOM 1785 C CA . SER A 1 223 ? 11.265 -1.499 1.149 1.00 96.38 223 SER A CA 1
ATOM 1786 C C . SER A 1 223 ? 12.045 -0.818 0.021 1.00 96.38 223 SER A C 1
ATOM 1788 O O 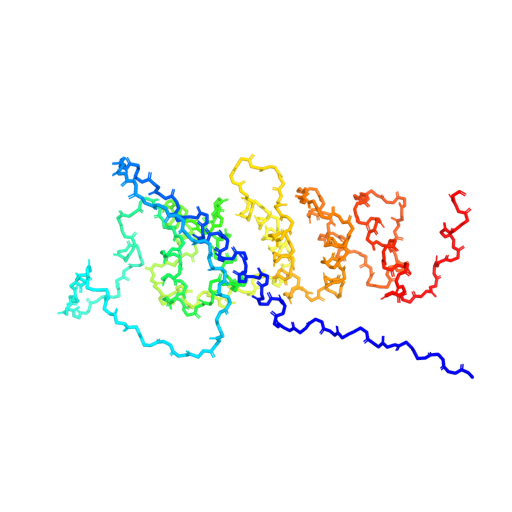. SER A 1 223 ? 11.862 0.373 -0.219 1.00 96.38 223 SER A O 1
ATOM 1790 N N . GLN A 1 224 ? 12.861 -1.585 -0.705 1.00 96.69 224 GLN A N 1
ATOM 1791 C CA . GLN A 1 224 ? 13.667 -1.106 -1.827 1.00 96.69 224 GLN A CA 1
ATOM 1792 C C . GLN A 1 224 ? 12.807 -0.637 -3.001 1.00 96.69 224 GLN A C 1
ATOM 1794 O O . GLN A 1 224 ? 13.146 0.358 -3.631 1.00 96.69 224 GLN A O 1
ATOM 1799 N N . LEU A 1 225 ? 11.650 -1.260 -3.254 1.00 97.44 225 LEU A N 1
ATOM 1800 C CA . LEU A 1 225 ? 10.762 -0.801 -4.325 1.00 97.44 225 LEU A CA 1
ATOM 1801 C C . LEU A 1 225 ? 10.222 0.616 -4.078 1.00 97.44 225 LEU A C 1
ATOM 1803 O O . LEU A 1 225 ? 10.061 1.380 -5.026 1.00 97.44 225 LEU A O 1
ATOM 1807 N N . LEU A 1 226 ? 9.961 0.997 -2.822 1.00 96.81 226 LEU A N 1
ATOM 1808 C CA . LEU A 1 226 ? 9.562 2.375 -2.519 1.00 96.81 226 LEU A CA 1
ATOM 1809 C C . LEU A 1 226 ? 10.683 3.360 -2.848 1.00 96.81 226 LEU A C 1
ATOM 1811 O O . LEU A 1 226 ? 10.412 4.436 -3.376 1.00 96.81 226 LEU A O 1
ATOM 1815 N N . GLU A 1 227 ? 11.925 2.999 -2.528 1.00 95.25 227 GLU A N 1
ATOM 1816 C CA . GLU A 1 227 ? 13.071 3.844 -2.837 1.00 95.25 227 GLU A CA 1
ATOM 1817 C C . GLU A 1 227 ? 13.283 3.939 -4.348 1.00 95.25 227 GLU A C 1
ATOM 1819 O O . GLU A 1 227 ? 13.422 5.045 -4.858 1.00 95.25 227 GLU A O 1
ATOM 1824 N N . PHE A 1 228 ? 13.182 2.820 -5.070 1.00 95.56 228 PHE A N 1
ATOM 1825 C CA . PHE A 1 228 ? 13.218 2.785 -6.531 1.00 95.56 228 PHE A CA 1
ATOM 1826 C C . PHE A 1 228 ? 12.153 3.703 -7.140 1.00 95.56 228 PHE A C 1
ATOM 1828 O O . PHE A 1 228 ? 12.467 4.567 -7.951 1.00 95.56 228 PHE A O 1
ATOM 1835 N N . ALA A 1 229 ? 10.900 3.594 -6.688 1.00 94.94 229 ALA A N 1
ATOM 1836 C CA . ALA A 1 229 ? 9.798 4.425 -7.170 1.00 94.94 229 ALA A CA 1
ATOM 1837 C C . ALA A 1 229 ? 9.980 5.928 -6.885 1.00 94.94 229 ALA A C 1
ATOM 1839 O O . ALA A 1 229 ? 9.320 6.756 -7.514 1.00 94.94 229 ALA A O 1
ATOM 1840 N N . ARG A 1 230 ? 10.839 6.282 -5.921 1.00 93.19 230 ARG A N 1
ATOM 1841 C CA . ARG A 1 230 ? 11.122 7.660 -5.508 1.00 93.19 230 ARG A CA 1
ATOM 1842 C C . ARG A 1 230 ? 12.341 8.249 -6.216 1.00 93.19 230 ARG A C 1
ATOM 1844 O O . ARG A 1 230 ? 12.370 9.457 -6.439 1.00 93.19 230 ARG A O 1
ATOM 1851 N N . THR A 1 231 ? 13.359 7.438 -6.491 1.00 93.06 231 THR A N 1
ATOM 1852 C CA . THR A 1 231 ? 14.661 7.915 -6.979 1.00 93.06 231 THR A CA 1
ATOM 1853 C C . THR A 1 231 ? 14.908 7.621 -8.447 1.00 93.06 231 THR A C 1
ATOM 1855 O O . THR A 1 231 ? 15.653 8.372 -9.073 1.00 93.06 231 THR A O 1
ATOM 1858 N N . VAL A 1 232 ? 14.292 6.581 -9.006 1.00 93.06 232 VAL A N 1
ATOM 1859 C CA . VAL A 1 232 ? 14.476 6.187 -10.403 1.00 93.06 232 VAL A CA 1
ATOM 1860 C C . VAL A 1 232 ? 13.376 6.802 -11.258 1.00 93.06 232 VAL A C 1
ATOM 1862 O O . VAL A 1 232 ? 12.184 6.685 -10.964 1.00 93.06 232 VAL A O 1
ATOM 1865 N N . ASP A 1 233 ? 13.788 7.482 -12.323 1.00 89.06 233 ASP A N 1
ATOM 1866 C CA . ASP A 1 233 ? 12.882 8.084 -13.286 1.00 89.06 233 ASP A CA 1
ATOM 1867 C C . ASP A 1 233 ? 12.085 6.988 -14.019 1.00 89.06 233 ASP A C 1
ATOM 1869 O O . ASP A 1 233 ? 12.636 5.927 -14.320 1.00 89.06 233 ASP A O 1
ATOM 1873 N N . PRO A 1 234 ? 10.803 7.210 -14.361 1.00 88.44 234 PRO A N 1
ATOM 1874 C CA . PRO A 1 234 ? 10.023 6.238 -15.127 1.00 88.44 234 PRO A CA 1
ATOM 1875 C C . PRO A 1 234 ? 10.637 5.852 -16.485 1.00 88.44 234 PRO A C 1
ATOM 1877 O O . PRO A 1 234 ? 10.327 4.780 -17.001 1.00 88.44 234 PRO A O 1
ATOM 1880 N N . SER A 1 235 ? 11.495 6.705 -17.061 1.00 87.12 235 SER A N 1
ATOM 1881 C CA . SER A 1 235 ? 12.294 6.417 -18.262 1.00 87.12 235 SER A CA 1
ATOM 1882 C C . SER A 1 235 ? 13.514 5.526 -18.010 1.00 87.12 235 SER A C 1
ATOM 1884 O O . SER A 1 235 ? 14.199 5.155 -18.958 1.00 87.12 235 SER A O 1
ATOM 1886 N N . LEU A 1 236 ? 13.808 5.203 -16.748 1.00 89.31 236 LEU A N 1
ATOM 1887 C CA . LEU A 1 236 ? 14.983 4.451 -16.295 1.00 89.31 236 LEU A CA 1
ATOM 1888 C C . LEU A 1 236 ? 16.328 5.102 -16.664 1.00 89.31 236 LEU A C 1
ATOM 1890 O O . LEU A 1 236 ? 17.377 4.484 -16.511 1.00 89.31 236 LEU A O 1
ATOM 1894 N N . SER A 1 237 ? 16.324 6.361 -17.108 1.00 88.31 237 SER A N 1
ATOM 1895 C CA . SER A 1 237 ? 17.518 7.080 -17.577 1.00 88.31 237 SER A CA 1
ATOM 1896 C C . SER A 1 237 ? 18.602 7.271 -16.513 1.00 88.31 237 SER A C 1
ATOM 1898 O O . SER A 1 237 ? 19.768 7.454 -16.856 1.00 88.31 237 SER A O 1
ATOM 1900 N N . ASN A 1 238 ? 18.232 7.229 -15.232 1.00 90.56 238 ASN A N 1
ATOM 1901 C CA . ASN A 1 238 ? 19.138 7.366 -14.093 1.00 90.56 238 ASN A CA 1
ATOM 1902 C C . ASN A 1 238 ? 19.283 6.076 -13.265 1.00 90.56 238 ASN A C 1
ATOM 1904 O O . ASN A 1 238 ? 19.781 6.135 -12.140 1.00 90.56 238 ASN A O 1
ATOM 1908 N N . TYR A 1 239 ? 18.814 4.938 -13.782 1.00 91.44 239 TYR A N 1
ATOM 1909 C CA . TYR A 1 239 ? 18.976 3.651 -13.116 1.00 91.44 239 TYR A CA 1
ATOM 1910 C C . TYR A 1 239 ? 20.422 3.145 -13.250 1.00 91.44 239 TYR A C 1
ATOM 1912 O O . TYR A 1 239 ? 20.996 3.166 -14.336 1.00 91.44 239 TYR A O 1
ATOM 1920 N N . ASP A 1 240 ? 20.991 2.675 -12.138 1.00 89.38 240 ASP A N 1
ATOM 1921 C CA . ASP A 1 240 ? 22.335 2.096 -12.063 1.00 89.38 240 ASP A CA 1
ATOM 1922 C C . ASP A 1 240 ? 22.245 0.598 -11.746 1.00 89.38 240 ASP A C 1
ATOM 1924 O O . ASP A 1 240 ? 21.815 0.215 -10.655 1.00 89.38 240 ASP A O 1
ATOM 1928 N N . ALA A 1 241 ? 22.664 -0.228 -12.705 1.00 83.50 241 ALA A N 1
ATOM 1929 C CA . ALA A 1 241 ? 22.656 -1.688 -12.614 1.00 83.50 241 ALA A CA 1
ATOM 1930 C C . ALA A 1 241 ? 23.723 -2.243 -11.658 1.00 83.50 241 ALA A C 1
ATOM 1932 O O . ALA A 1 241 ? 23.577 -3.345 -11.140 1.00 83.50 241 ALA A O 1
ATOM 1933 N N . GLU A 1 242 ? 24.786 -1.475 -11.407 1.00 84.69 242 GLU A N 1
ATOM 1934 C CA . GLU A 1 242 ? 25.816 -1.813 -10.417 1.00 84.69 242 GLU A CA 1
ATOM 1935 C C . GLU A 1 242 ? 25.433 -1.299 -9.014 1.00 84.69 242 GLU A C 1
ATOM 1937 O O . GLU A 1 242 ? 26.185 -1.444 -8.045 1.00 84.69 242 GLU A O 1
ATOM 1942 N N . GLY A 1 243 ? 24.252 -0.680 -8.898 1.00 85.94 243 GLY A N 1
ATOM 1943 C CA . GLY A 1 243 ? 23.686 -0.214 -7.645 1.00 85.94 243 GLY A CA 1
ATOM 1944 C C . GLY A 1 243 ? 23.331 -1.360 -6.696 1.00 85.94 243 GLY A C 1
ATOM 1945 O O . GLY A 1 243 ? 23.176 -2.516 -7.076 1.00 85.94 243 GLY A O 1
ATOM 1946 N N . ALA A 1 244 ? 23.146 -1.032 -5.418 1.00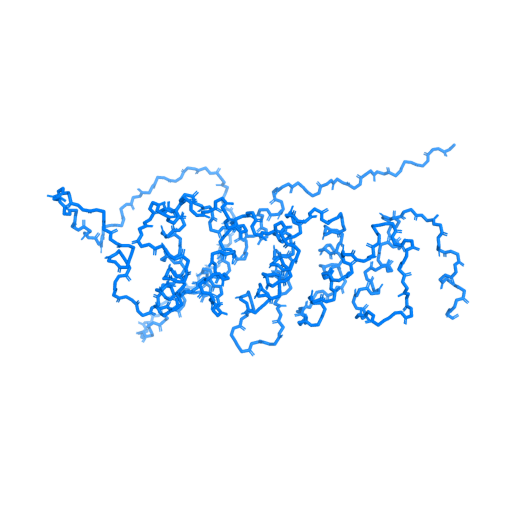 90.88 244 ALA A N 1
ATOM 1947 C CA . ALA A 1 244 ? 22.782 -2.003 -4.382 1.00 90.88 244 ALA A CA 1
ATOM 1948 C C . ALA A 1 244 ? 21.276 -2.354 -4.385 1.00 90.88 244 ALA A C 1
ATOM 1950 O O . ALA A 1 244 ? 20.646 -2.410 -3.325 1.00 90.88 244 ALA A O 1
ATOM 1951 N N . TRP A 1 245 ? 20.686 -2.542 -5.566 1.00 93.56 245 TRP A N 1
ATOM 1952 C CA . TRP A 1 245 ? 19.289 -2.940 -5.709 1.00 93.56 245 TRP A CA 1
ATOM 1953 C C . TRP A 1 245 ? 19.123 -4.454 -5.494 1.00 93.56 245 TRP A C 1
ATOM 1955 O O . TRP A 1 245 ? 20.043 -5.235 -5.738 1.00 93.56 245 TRP A O 1
ATOM 1965 N N . PRO A 1 246 ? 17.962 -4.922 -4.999 1.00 93.12 246 PRO A N 1
ATOM 1966 C CA . PRO A 1 246 ? 17.652 -6.342 -5.008 1.00 93.12 246 PRO A CA 1
ATOM 1967 C C . PRO A 1 246 ? 17.580 -6.852 -6.443 1.00 93.12 246 PRO A C 1
ATOM 1969 O O . PRO A 1 246 ? 16.910 -6.234 -7.264 1.00 93.12 246 PRO A O 1
ATOM 1972 N N . TYR A 1 247 ? 18.104 -8.055 -6.678 1.00 92.62 247 TYR A N 1
ATOM 1973 C CA . TYR A 1 247 ? 18.069 -8.722 -7.986 1.00 92.62 247 TYR A CA 1
ATOM 1974 C C . TYR A 1 247 ? 16.692 -8.685 -8.674 1.00 92.62 247 TYR A C 1
ATOM 1976 O O . TYR A 1 247 ? 16.597 -8.543 -9.8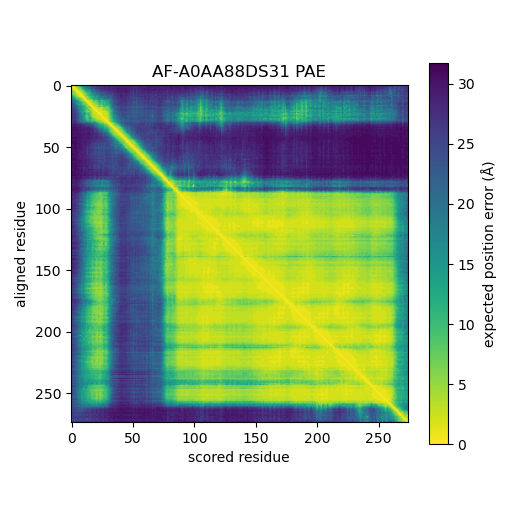85 1.00 92.62 247 TYR A O 1
ATOM 1984 N N . LEU A 1 248 ? 15.602 -8.748 -7.900 1.00 94.88 248 LEU A N 1
ATOM 1985 C CA . LEU A 1 248 ? 14.244 -8.689 -8.446 1.00 94.88 248 LEU A CA 1
ATOM 1986 C C . LEU A 1 248 ? 13.899 -7.346 -9.120 1.00 94.88 248 LEU A C 1
ATOM 1988 O O . LEU A 1 248 ? 13.071 -7.308 -10.025 1.00 94.88 248 LEU A O 1
ATOM 1992 N N . ILE A 1 249 ? 14.483 -6.242 -8.650 1.00 95.44 249 ILE A N 1
ATOM 1993 C CA . ILE A 1 249 ? 14.334 -4.921 -9.271 1.00 95.44 249 ILE A CA 1
ATOM 1994 C C . ILE A 1 249 ? 15.140 -4.870 -10.571 1.00 95.44 249 ILE A C 1
ATOM 1996 O O . ILE A 1 249 ? 14.637 -4.357 -11.568 1.00 95.44 249 ILE A O 1
ATOM 2000 N N . ASP A 1 250 ? 16.329 -5.465 -10.591 1.00 93.31 250 ASP A N 1
ATOM 2001 C CA . ASP A 1 250 ? 17.156 -5.536 -11.798 1.00 93.31 250 ASP A CA 1
ATOM 2002 C C . ASP A 1 250 ? 16.452 -6.366 -12.885 1.00 93.31 250 ASP A C 1
ATOM 2004 O O . ASP A 1 250 ? 16.279 -5.904 -14.012 1.00 93.31 250 ASP A O 1
ATOM 2008 N N . GLU A 1 251 ? 15.899 -7.530 -12.520 1.00 94.69 251 GLU A N 1
ATOM 2009 C CA . GLU A 1 251 ? 15.067 -8.352 -13.413 1.00 94.69 251 GLU A CA 1
ATOM 2010 C C . GLU A 1 251 ? 13.830 -7.598 -13.936 1.00 94.69 251 GLU A C 1
ATOM 2012 O O . GLU A 1 251 ? 13.371 -7.837 -15.057 1.00 94.69 251 GLU A O 1
ATOM 2017 N N . PHE A 1 252 ? 13.266 -6.688 -13.138 1.00 95.56 252 PHE A N 1
ATOM 2018 C CA . PHE A 1 252 ? 12.152 -5.851 -13.571 1.00 95.56 252 PHE A CA 1
ATOM 2019 C C . PHE A 1 252 ? 12.582 -4.806 -14.604 1.00 95.56 252 PHE A C 1
ATOM 2021 O O . PHE A 1 252 ? 11.872 -4.594 -15.589 1.00 95.56 252 PHE A O 1
ATOM 2028 N N . VAL A 1 253 ? 13.741 -4.175 -14.414 1.00 93.62 253 VAL A N 1
ATOM 2029 C CA . VAL A 1 253 ? 14.309 -3.245 -15.397 1.00 93.62 253 VAL A CA 1
ATOM 2030 C C . VAL A 1 253 ? 14.607 -3.970 -16.711 1.00 93.62 253 VAL A C 1
ATOM 2032 O O . VAL A 1 253 ? 14.208 -3.490 -17.775 1.00 93.62 253 VAL A O 1
ATOM 2035 N N . GLU A 1 254 ? 15.197 -5.165 -16.645 1.00 91.25 254 GLU A N 1
ATOM 2036 C CA . GLU A 1 254 ? 15.399 -6.022 -17.818 1.00 91.25 254 GLU A CA 1
ATOM 2037 C C . GLU A 1 254 ? 14.064 -6.356 -18.506 1.00 91.25 254 GLU A C 1
ATOM 2039 O O . GLU A 1 254 ? 13.935 -6.220 -19.724 1.00 91.25 254 GLU A O 1
ATOM 2044 N N . TYR A 1 255 ? 13.028 -6.709 -17.737 1.00 92.75 255 TYR A N 1
ATOM 2045 C CA . TYR A 1 255 ? 11.686 -6.966 -18.266 1.00 92.75 255 TYR A CA 1
ATOM 2046 C C . TYR A 1 255 ? 11.089 -5.754 -18.998 1.00 92.75 255 TYR A C 1
ATOM 2048 O O . TYR A 1 255 ? 10.458 -5.919 -20.047 1.00 92.75 255 TYR A O 1
ATOM 2056 N N . LEU A 1 256 ? 11.265 -4.538 -18.472 1.00 91.56 256 LEU A N 1
ATOM 2057 C CA . LEU A 1 256 ? 10.788 -3.317 -19.127 1.00 91.56 256 LEU A CA 1
ATOM 2058 C C . LEU A 1 256 ? 11.503 -3.076 -20.463 1.00 91.56 256 LEU A C 1
ATOM 2060 O O . LEU A 1 256 ? 10.843 -2.738 -21.453 1.00 91.56 256 LEU A O 1
ATOM 2064 N N . ALA A 1 257 ? 12.820 -3.294 -20.499 1.00 87.69 257 ALA A N 1
ATOM 2065 C CA . ALA A 1 257 ? 13.640 -3.132 -21.695 1.00 87.69 257 ALA A CA 1
ATOM 2066 C C . ALA A 1 257 ? 13.286 -4.164 -22.781 1.00 87.69 257 ALA A C 1
ATOM 2068 O O . ALA A 1 257 ? 13.031 -3.801 -23.931 1.00 87.69 257 ALA A O 1
ATOM 2069 N N . GLU A 1 258 ? 13.183 -5.447 -22.422 1.00 88.00 258 GLU A N 1
ATOM 2070 C CA . GLU A 1 258 ? 12.854 -6.533 -23.358 1.00 88.00 258 GLU A CA 1
ATOM 2071 C C . GLU A 1 258 ? 11.498 -6.334 -24.047 1.00 88.00 258 GLU A C 1
ATOM 2073 O O . GLU A 1 258 ? 11.347 -6.618 -25.238 1.00 88.00 258 GLU A O 1
ATOM 2078 N N . ASN A 1 259 ? 10.514 -5.807 -23.314 1.00 85.44 259 ASN A N 1
ATOM 2079 C CA . ASN A 1 259 ? 9.174 -5.552 -23.836 1.00 85.44 259 ASN A CA 1
ATOM 2080 C C . ASN A 1 259 ? 9.020 -4.157 -24.473 1.00 85.44 259 ASN A C 1
ATOM 2082 O O . ASN A 1 259 ? 7.921 -3.815 -24.912 1.00 85.44 259 ASN A O 1
ATOM 2086 N N . ARG A 1 260 ? 10.099 -3.358 -24.549 1.00 80.81 260 ARG A N 1
ATOM 2087 C CA . ARG A 1 260 ? 10.110 -1.978 -25.079 1.00 80.81 260 ARG A CA 1
ATOM 2088 C C . ARG A 1 260 ? 9.045 -1.082 -24.441 1.00 80.81 260 ARG A C 1
ATOM 2090 O O . ARG A 1 260 ? 8.408 -0.272 -25.114 1.00 80.81 260 ARG A O 1
ATOM 2097 N N . LEU A 1 261 ? 8.831 -1.258 -23.139 1.00 76.44 261 LEU A N 1
ATOM 2098 C CA . LEU A 1 261 ? 7.821 -0.525 -22.372 1.00 76.44 261 LEU A CA 1
ATOM 2099 C C . LEU A 1 261 ? 8.325 0.854 -21.913 1.00 76.44 261 LEU A C 1
ATOM 2101 O O . LEU A 1 261 ? 7.553 1.640 -21.367 1.00 76.44 261 LEU A O 1
ATOM 2105 N N . VAL A 1 262 ? 9.601 1.158 -22.170 1.00 71.69 262 VAL A N 1
ATOM 2106 C CA . VAL A 1 262 ? 10.275 2.425 -21.872 1.00 71.69 262 VAL A CA 1
ATOM 2107 C C . VAL A 1 262 ? 11.138 2.829 -23.081 1.00 71.69 262 VAL A C 1
ATOM 2109 O O . VAL A 1 262 ? 11.659 1.953 -23.772 1.00 71.69 262 VAL A O 1
ATOM 2112 N N . GLN A 1 263 ? 11.224 4.132 -23.398 1.00 51.38 263 GLN A N 1
ATOM 2113 C CA . GLN A 1 263 ? 11.965 4.617 -24.573 1.00 51.38 263 GLN A CA 1
ATOM 2114 C C . GLN A 1 263 ? 13.475 4.393 -24.440 1.00 51.38 263 GLN A C 1
ATOM 2116 O O . GLN A 1 263 ? 14.071 4.587 -23.386 1.00 51.38 263 GLN A O 1
ATOM 2121 N N . ASP A 1 264 ? 14.044 3.971 -25.561 1.00 48.78 264 ASP A N 1
ATOM 2122 C CA . ASP A 1 264 ? 15.374 3.412 -25.730 1.00 48.78 264 ASP A CA 1
ATOM 2123 C C . ASP A 1 264 ? 16.397 4.516 -26.044 1.00 48.78 264 ASP A C 1
ATOM 2125 O O . ASP A 1 264 ? 16.417 5.024 -27.163 1.00 48.78 264 ASP A O 1
ATOM 2129 N N . ASP A 1 265 ? 17.214 4.909 -25.063 1.00 47.25 265 ASP A N 1
ATOM 2130 C CA . ASP A 1 265 ? 18.443 5.692 -25.318 1.00 47.25 265 ASP A CA 1
ATOM 2131 C C . ASP A 1 265 ? 19.662 5.171 -24.518 1.00 47.25 265 ASP A C 1
ATOM 2133 O O . ASP A 1 265 ? 20.718 5.797 -24.473 1.00 47.25 265 ASP A O 1
ATOM 2137 N N . GLN A 1 266 ? 19.538 3.996 -23.883 1.00 46.09 266 GLN A N 1
ATOM 2138 C CA . GLN A 1 266 ? 20.588 3.349 -23.071 1.00 46.09 266 GLN A CA 1
ATOM 2139 C C . GLN A 1 266 ? 20.741 1.839 -23.368 1.00 46.09 266 GLN A C 1
ATOM 2141 O O . GLN A 1 266 ? 21.567 1.167 -22.749 1.00 46.09 266 GLN A O 1
ATOM 2146 N N . MET A 1 267 ? 19.993 1.262 -24.321 1.00 46.59 267 MET A N 1
ATOM 2147 C CA . MET A 1 267 ? 20.042 -0.188 -24.576 1.00 46.59 267 MET A CA 1
ATOM 2148 C C . MET A 1 267 ? 21.298 -0.643 -25.338 1.00 46.59 267 MET A C 1
ATOM 2150 O O . MET A 1 267 ? 21.550 -1.843 -25.453 1.00 46.59 267 MET A O 1
ATOM 2154 N N . THR A 1 268 ? 22.139 0.281 -25.817 1.00 43.91 268 THR A N 1
ATOM 2155 C CA . THR A 1 268 ? 23.384 -0.065 -26.523 1.00 43.91 268 THR A CA 1
ATOM 2156 C C . THR A 1 268 ? 24.550 -0.463 -25.612 1.00 43.91 268 THR A C 1
ATOM 2158 O O . THR A 1 268 ? 25.467 -1.108 -26.110 1.00 43.91 268 THR A O 1
ATOM 2161 N N . ASP A 1 269 ? 24.541 -0.144 -24.309 1.00 43.34 269 ASP A N 1
ATOM 2162 C CA . ASP A 1 269 ? 25.665 -0.490 -23.405 1.00 43.34 269 ASP A CA 1
ATOM 2163 C C . ASP A 1 269 ? 25.469 -1.840 -22.676 1.00 43.34 269 ASP A C 1
ATOM 2165 O O . ASP A 1 269 ? 26.432 -2.539 -22.361 1.00 43.34 269 ASP A O 1
ATOM 2169 N N . TRP A 1 270 ? 24.218 -2.273 -22.482 1.00 49.78 270 TRP A N 1
ATOM 2170 C CA . TRP A 1 270 ? 23.871 -3.494 -21.735 1.00 49.78 270 TRP A CA 1
ATOM 2171 C C . TRP A 1 270 ? 24.311 -4.797 -22.408 1.00 49.78 270 TRP A C 1
ATOM 2173 O O . TRP A 1 270 ? 24.764 -5.729 -21.746 1.00 49.78 270 TRP A O 1
ATOM 2183 N N . ASN A 1 271 ? 24.207 -4.874 -23.735 1.00 45.38 271 ASN A N 1
ATOM 2184 C CA . ASN A 1 271 ? 24.523 -6.101 -24.472 1.00 45.38 271 ASN A CA 1
ATOM 2185 C C . ASN A 1 271 ? 26.038 -6.309 -24.674 1.00 45.38 271 ASN A C 1
ATOM 2187 O O . ASN A 1 271 ? 26.452 -7.329 -25.220 1.00 45.38 271 ASN A O 1
ATOM 2191 N N . GLN A 1 272 ? 26.858 -5.340 -24.250 1.00 43.34 272 GLN A N 1
ATOM 2192 C CA . GLN A 1 272 ? 28.307 -5.318 -24.455 1.00 43.34 272 GLN A CA 1
ATOM 2193 C C . GLN A 1 272 ? 29.103 -5.735 -23.199 1.00 43.34 272 GLN A C 1
ATOM 2195 O O . GLN A 1 272 ? 30.307 -5.965 -23.301 1.00 43.34 272 GLN A O 1
ATOM 2200 N N . LYS A 1 273 ? 28.461 -5.838 -22.023 1.00 45.12 273 LYS A N 1
ATOM 2201 C CA . LYS A 1 273 ? 29.112 -6.134 -20.726 1.00 45.12 273 LYS A CA 1
ATOM 2202 C C . LYS A 1 273 ? 28.847 -7.545 -20.167 1.00 45.12 273 LYS A C 1
ATOM 2204 O O . LYS A 1 273 ? 29.172 -7.796 -19.010 1.00 45.12 273 LYS A O 1
ATOM 2209 N N . ARG A 1 274 ? 28.303 -8.468 -20.970 1.00 41.97 274 ARG A N 1
ATOM 2210 C CA . ARG A 1 274 ? 28.275 -9.909 -20.647 1.00 41.97 274 ARG A CA 1
ATOM 2211 C C . ARG A 1 274 ? 29.445 -10.656 -21.274 1.00 41.97 274 ARG A C 1
ATOM 2213 O O . ARG A 1 274 ? 29.774 -10.351 -22.441 1.00 41.97 274 ARG A O 1
#

Mean predicted aligned error: 13.96 Å

InterPro domains:
  IPR005176 Potentiating neddylation domain [PF03556] (145-255)
  IPR005176 Potentiating neddylation domain [PS51229] (71-257)
  IPR014764 Defective-in-cullin neddylation protein [PTHR12281] (74-260)
  IPR042460 DCN1-like, PONY binding domain [G3DSA:1.10.238.200] (158-262)

pLDDT: mean 72.22, std 26.46, range [23.0, 97.62]

Secondary structure (DSSP, 8-state):
-----PPPPP--HHHHHHHHHHHHHHHHHHHT---------------------S---PPP-------------S----HHHHS-S-SEE-HHHHHHHHHHHT--TTSHHHHHHHHHTT-SSTT-EEHHHHHHHHHHHT--SHHHHHHHHHHHHHHTTSHHHHHHHHHHHHHHHSPTT-SSB-HHHHHHHHHHHHHHHT-TTHHHHHHHIIIII-SPBPHHHHHHHHHHHHHS-TT-TT--TTSS--HHHHHHHHHHHHTT-S--SSHHHHTT--

Sequence (274 aa):
MTGGGSPVPPISYTFRFSVINFIFNTFLAAGGTGFLRRKSPSATKEETVMFCSLSVIPVPIFQGFEYKRSTKKTSTPSITAKYPYVDMILADGITLLCNDLQVDPQDIVTLVISWHMKAATMCEFSKQEFIGGLQAVGIDSLEKFRERIPFMRSELKDEQKFREIYNFAFGWAKEKGQKSLALDTAIGMWQLLFAEKQWPLVDHWCQFLQARH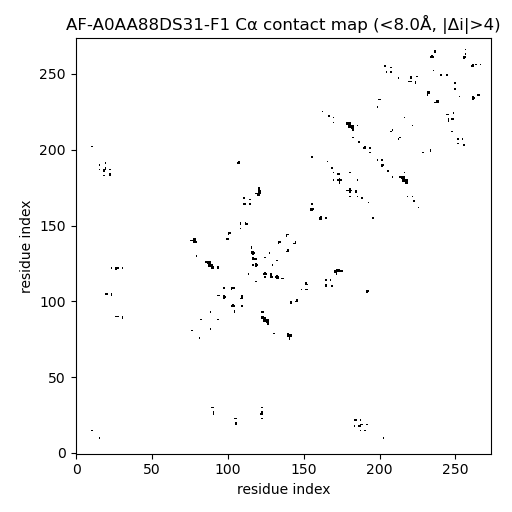NKAISRDTWSQLLEFARTVDPSLSNYDAEGAWPYLIDEFVEYLAENRLVQDDQMTDWNQKR

Foldseek 3Di:
DDDDDDDDDPPPVVVLVVLLCVLLVVQVVVLPPPDPDDDDDDDDDDDDDDPDDDDDDDDDDDDDDPPPPDPDDDDQDWPCNVVPPDQKQFQVNVCVLCVLLVHDCSAVLVLLLCVLLVPQAPRMHGPSSVVVSCVVVVHGHSVVVSVCSVVSLVLCVDPVSVLVSLLSQQRHSADPPDQFHQLSSLLSSLSNSCVSVVQPCSVLLNVLCVVPVNGTHGSQLSSLVVVCSVPADPLNPPPDPPDPHPPSVVSSVVVCVVVVVHDDDPPVPVVVPD

Solvent-accessible surface area (backbone atoms only — not comparable to full-atom values): 17098 Å² total; per-residue (Å²): 138,85,81,83,78,79,78,79,76,77,83,53,72,68,58,63,53,49,41,40,48,48,45,55,51,49,51,47,59,67,71,63,74,78,76,80,86,75,84,87,83,90,82,83,88,80,94,74,92,70,93,75,77,97,71,90,78,85,87,79,82,86,83,85,76,91,76,80,80,78,89,72,88,91,74,86,69,38,48,61,75,76,63,67,87,50,74,52,42,40,45,70,53,49,49,51,49,22,58,73,53,75,43,63,76,81,38,66,55,48,54,49,51,37,56,61,23,63,39,71,41,66,61,42,34,44,44,64,30,50,53,51,18,31,56,75,72,70,40,61,35,61,65,56,44,46,70,41,48,67,56,55,51,54,43,59,74,38,68,68,53,30,52,53,50,57,61,43,45,56,56,18,67,24,58,88,94,55,83,42,26,52,44,71,54,49,44,32,52,46,56,53,56,35,61,77,71,61,52,86,55,55,67,59,52,46,50,47,41,68,74,74,62,76,53,62,43,43,62,63,57,57,55,50,50,57,50,45,71,71,72,38,50,91,62,48,81,72,61,62,91,90,47,97,65,54,68,71,58,55,54,47,53,51,52,37,57,77,68,60,75,41,77,83,88,64,72,79,60,65,82,70,78,115

Organism: Ficus carica (NCBI:txid3494)